Protein AF-V8AQS5-F1 (afdb_monomer_lite)

pLDDT: mean 92.92, std 5.58, range [64.88, 98.69]

Organism: NCBI:txid1380772

Foldseek 3Di:
DWAFDWDFFQDQFWKWKKKWKFKDKWFDQQAPHDDPRDPTDGDPQQQQPPPDSVDRVSGFIQAPPCAGLVLPHHHCVCVFKDFDFFAPPPQWAWDWDALEAAPVDPFDQAAAPDQGPVVRDHRDHQPDHGNNDRPSDDFFDKGFAWRWYADPVVRDIDTHGGDMTGIDTADDADPRQEDELVVCVVVVNDADQHWYGYRNRMIIGLATHGHRHMGTTRTGDMDGHDDPPRMDMDMDMDMDMGDPVCPVVDPPQDPSNVVSVVVRD

Structure (mmCIF, N/CA/C/O backbone):
data_AF-V8AQS5-F1
#
_entry.id   AF-V8AQS5-F1
#
loop_
_atom_site.group_PDB
_atom_site.id
_atom_site.type_symbol
_atom_site.label_atom_id
_atom_site.label_alt_id
_atom_site.label_comp_id
_atom_site.label_asym_id
_atom_site.label_entity_id
_atom_site.label_seq_id
_atom_site.pdbx_PDB_ins_code
_atom_site.Cartn_x
_atom_site.Cartn_y
_atom_site.Cartn_z
_atom_site.occupancy
_atom_site.B_iso_or_equiv
_atom_site.auth_seq_id
_atom_site.auth_comp_id
_atom_site.auth_asym_id
_atom_site.auth_atom_id
_atom_site.pdbx_PDB_model_num
ATOM 1 N N . MET A 1 1 ? 16.217 -0.112 1.738 1.00 67.81 1 MET A N 1
ATOM 2 C CA . MET A 1 1 ? 15.492 0.785 2.672 1.00 67.81 1 MET A CA 1
ATOM 3 C C . MET A 1 1 ? 14.270 0.053 3.199 1.00 67.81 1 MET A C 1
ATOM 5 O O . MET A 1 1 ? 13.695 -0.722 2.448 1.00 67.81 1 MET A O 1
ATOM 9 N N . ASN A 1 2 ? 13.866 0.297 4.447 1.00 74.38 2 ASN A N 1
ATOM 10 C CA . ASN A 1 2 ? 12.629 -0.280 4.977 1.00 74.38 2 ASN A CA 1
ATOM 11 C C . ASN A 1 2 ? 11.432 0.585 4.571 1.00 74.38 2 ASN A C 1
ATOM 13 O O . ASN A 1 2 ? 11.465 1.802 4.780 1.00 74.38 2 ASN A O 1
ATOM 17 N N . LYS A 1 3 ? 10.403 -0.028 3.991 1.00 83.44 3 LYS A N 1
ATOM 18 C CA . LYS A 1 3 ? 9.143 0.627 3.643 1.00 83.44 3 LYS A CA 1
ATOM 19 C C . LYS A 1 3 ? 8.041 -0.392 3.844 1.00 83.44 3 LYS A C 1
ATOM 21 O O . LYS A 1 3 ? 7.931 -1.321 3.058 1.00 83.44 3 LYS A O 1
ATOM 26 N N . ASP A 1 4 ? 7.240 -0.159 4.873 1.00 92.50 4 ASP A N 1
ATOM 27 C CA . ASP A 1 4 ? 6.150 -1.054 5.220 1.00 92.50 4 ASP A CA 1
ATOM 28 C C . ASP A 1 4 ? 4.840 -0.501 4.656 1.00 92.50 4 ASP A C 1
ATOM 30 O O . ASP A 1 4 ? 4.518 0.670 4.885 1.00 92.50 4 ASP A O 1
ATOM 34 N N . ILE A 1 5 ? 4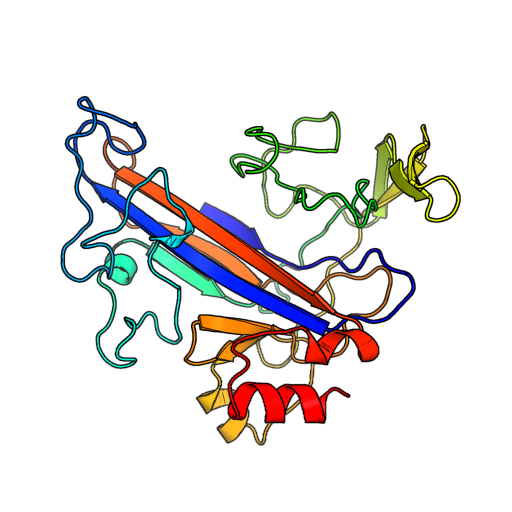.072 -1.335 3.960 1.00 94.94 5 ILE A N 1
ATOM 35 C CA . ILE A 1 5 ? 2.698 -1.025 3.542 1.00 94.94 5 ILE A CA 1
ATOM 36 C C . ILE A 1 5 ? 1.788 -2.133 4.056 1.00 94.94 5 ILE A C 1
ATOM 38 O O . ILE A 1 5 ? 2.064 -3.308 3.841 1.00 94.94 5 ILE A O 1
ATOM 42 N N . TYR A 1 6 ? 0.704 -1.758 4.724 1.00 96.00 6 TYR A N 1
ATOM 43 C CA . TYR A 1 6 ? -0.343 -2.653 5.217 1.00 96.00 6 TYR A CA 1
ATOM 44 C C . TYR A 1 6 ? -1.660 -1.876 5.311 1.00 96.00 6 TYR A C 1
ATOM 46 O O . TYR A 1 6 ? -1.668 -0.643 5.246 1.00 96.00 6 TYR A O 1
ATOM 54 N N . VAL A 1 7 ? -2.773 -2.587 5.477 1.00 97.06 7 VAL A N 1
ATOM 55 C CA . VAL A 1 7 ? -4.104 -1.992 5.641 1.00 97.06 7 VAL A CA 1
ATOM 56 C C . VAL A 1 7 ? -4.609 -2.250 7.056 1.00 97.06 7 VAL A C 1
ATOM 58 O O . VAL A 1 7 ? -4.646 -3.392 7.504 1.00 97.06 7 VAL A O 1
ATOM 61 N N . GLU A 1 8 ? -5.036 -1.194 7.751 1.00 95.81 8 GLU A N 1
ATOM 62 C CA . GLU A 1 8 ? -5.720 -1.278 9.046 1.00 95.81 8 GLU A CA 1
ATOM 63 C C . GLU A 1 8 ? -7.242 -1.196 8.858 1.00 95.81 8 GLU A C 1
ATOM 65 O O . GLU A 1 8 ? -7.757 -0.268 8.233 1.00 95.81 8 GLU A O 1
ATOM 70 N N . ASN A 1 9 ? -7.983 -2.116 9.477 1.00 95.88 9 ASN A N 1
ATOM 71 C CA . ASN A 1 9 ? -9.430 -2.029 9.611 1.00 95.88 9 ASN A CA 1
ATOM 72 C C . ASN A 1 9 ? -9.812 -1.432 10.971 1.00 95.88 9 ASN A C 1
ATOM 74 O O . ASN A 1 9 ? -9.985 -2.146 11.958 1.00 95.88 9 ASN A O 1
ATOM 78 N N . TYR A 1 10 ? -10.025 -0.119 11.015 1.00 92.69 10 TYR A N 1
ATOM 79 C CA . TYR A 1 10 ? -10.517 0.565 12.216 1.00 92.69 10 TYR A CA 1
ATOM 80 C C . TYR A 1 10 ? -12.045 0.487 12.394 1.00 92.69 10 TYR A C 1
ATOM 82 O O . TYR A 1 10 ? -12.581 1.011 13.378 1.00 92.69 10 TYR A O 1
ATOM 90 N N . SER A 1 11 ? -12.763 -0.105 11.435 1.00 90.06 11 SER A N 1
ATOM 91 C CA . SER A 1 11 ? -14.223 -0.155 11.438 1.00 90.06 11 SER A CA 1
ATOM 92 C C . SER A 1 11 ? -14.761 -1.183 12.442 1.00 90.06 11 SER A C 1
ATOM 94 O O . SER A 1 11 ? -14.027 -1.968 13.042 1.00 90.06 11 SER A O 1
ATOM 96 N N . SER A 1 12 ? -16.080 -1.187 12.638 1.00 89.38 12 SER A N 1
ATOM 97 C CA . SER A 1 12 ? -16.771 -2.175 13.476 1.00 89.38 12 SER A CA 1
ATOM 98 C C . SER A 1 12 ? -17.156 -3.458 12.727 1.00 89.38 12 SER A C 1
ATOM 100 O O . SER A 1 12 ? -17.721 -4.371 13.339 1.00 89.38 12 SER A O 1
ATOM 102 N N . ARG A 1 13 ? -16.863 -3.531 11.424 1.00 92.31 13 ARG A N 1
ATOM 103 C CA . ARG A 1 13 ? -17.220 -4.622 10.513 1.00 92.31 13 ARG A CA 1
ATOM 104 C C . ARG A 1 13 ? -15.960 -5.263 9.943 1.00 92.31 13 ARG A C 1
ATOM 106 O O . ARG A 1 13 ? -14.887 -4.673 9.985 1.00 92.31 13 ARG A O 1
ATOM 113 N N . ASN A 1 14 ? -16.091 -6.470 9.410 1.00 95.50 14 ASN A N 1
ATOM 114 C CA . ASN A 1 14 ? -15.032 -7.025 8.575 1.00 95.50 14 ASN A CA 1
ATOM 115 C C . ASN A 1 14 ? -15.049 -6.305 7.222 1.00 95.50 14 ASN A C 1
ATOM 117 O O . ASN A 1 14 ? -16.122 -5.915 6.753 1.00 95.50 14 ASN A O 1
ATOM 121 N N . ILE A 1 15 ? -13.875 -6.131 6.622 1.00 96.88 15 ILE A N 1
ATOM 122 C CA . ILE A 1 15 ? -13.732 -5.476 5.318 1.00 96.88 15 ILE A CA 1
ATOM 123 C C . ILE A 1 15 ? -12.946 -6.353 4.348 1.00 96.88 15 ILE A C 1
ATOM 125 O O . ILE A 1 15 ? -12.128 -7.178 4.755 1.00 96.88 15 ILE A O 1
ATOM 129 N N . LEU A 1 16 ? -13.195 -6.135 3.067 1.00 97.69 16 LEU A N 1
ATOM 130 C CA . LEU A 1 16 ? -12.323 -6.506 1.968 1.00 97.69 16 LEU A CA 1
ATOM 131 C C . LEU A 1 16 ? -11.391 -5.329 1.687 1.00 97.69 16 LEU A C 1
ATOM 133 O O . LEU A 1 16 ? -11.769 -4.167 1.867 1.00 97.69 16 LEU A O 1
ATOM 137 N N . ALA A 1 17 ? -10.177 -5.635 1.246 1.00 97.75 17 ALA A N 1
ATOM 138 C CA . ALA A 1 17 ? -9.175 -4.635 0.923 1.00 97.75 17 ALA A CA 1
ATOM 139 C C . ALA A 1 17 ? -8.465 -4.999 -0.377 1.00 97.75 17 ALA A C 1
ATOM 141 O O . ALA A 1 17 ? -8.092 -6.156 -0.592 1.00 97.75 17 ALA A O 1
ATOM 142 N N . ARG A 1 18 ? -8.234 -3.994 -1.216 1.00 98.06 18 ARG A N 1
ATOM 143 C CA . ARG A 1 18 ? -7.278 -4.070 -2.315 1.00 98.06 18 ARG A CA 1
ATOM 144 C C . ARG A 1 18 ? -6.402 -2.830 -2.337 1.00 98.06 18 ARG A C 1
ATOM 146 O O . ARG A 1 18 ? -6.848 -1.741 -1.983 1.00 98.06 18 ARG A O 1
ATOM 153 N N . VAL A 1 19 ? -5.156 -3.007 -2.747 1.00 98.31 19 VAL A N 1
ATOM 154 C CA . VAL A 1 19 ? -4.164 -1.938 -2.867 1.00 98.31 19 VAL A CA 1
ATOM 155 C C . VAL A 1 19 ? -3.558 -1.997 -4.258 1.00 98.31 19 VAL A C 1
ATOM 157 O O . VAL A 1 19 ? -3.320 -3.082 -4.783 1.00 98.31 19 VAL A O 1
ATOM 160 N N . ARG A 1 20 ? -3.285 -0.844 -4.858 1.00 97.50 20 ARG A N 1
ATOM 161 C CA . ARG A 1 20 ? -2.478 -0.739 -6.069 1.00 97.50 20 ARG A CA 1
ATOM 162 C C . ARG A 1 20 ? -1.285 0.154 -5.780 1.00 97.50 20 ARG A C 1
ATOM 164 O O . ARG A 1 20 ? -1.409 1.212 -5.163 1.00 97.50 20 ARG A O 1
ATOM 171 N N . LEU A 1 21 ? -0.122 -0.308 -6.217 1.00 97.62 21 LEU A N 1
ATOM 172 C CA . LEU A 1 21 ? 1.126 0.432 -6.111 1.00 97.62 21 LEU A CA 1
ATOM 173 C C . LEU A 1 21 ? 1.476 0.998 -7.485 1.00 97.62 21 LEU A C 1
ATOM 175 O O . LEU A 1 21 ? 1.352 0.305 -8.498 1.00 97.62 21 LEU A O 1
ATOM 179 N N . SER A 1 22 ? 1.941 2.240 -7.525 1.00 97.31 22 SER A N 1
ATOM 180 C CA . SER A 1 22 ? 2.563 2.832 -8.704 1.00 97.31 22 SER A CA 1
ATOM 181 C C . SER A 1 22 ? 3.901 3.471 -8.349 1.00 97.31 22 SER A C 1
ATOM 183 O O . SER A 1 22 ? 4.112 3.956 -7.237 1.00 97.31 22 SER A O 1
ATOM 185 N N . GLU A 1 23 ? 4.838 3.433 -9.286 1.00 97.12 23 GLU A N 1
ATOM 186 C CA . GLU A 1 23 ? 6.222 3.846 -9.089 1.00 97.12 23 GLU A CA 1
ATOM 187 C C . GLU A 1 23 ? 6.631 4.900 -10.111 1.00 97.12 23 GLU A C 1
ATOM 189 O O . GLU A 1 23 ? 6.213 4.872 -11.270 1.00 97.12 23 GLU A O 1
ATOM 194 N N . TYR A 1 24 ? 7.506 5.801 -9.684 1.00 97.00 24 TYR A N 1
ATOM 195 C CA . TYR A 1 24 ? 8.160 6.774 -10.545 1.00 97.00 24 TYR A CA 1
ATOM 196 C C . TYR A 1 24 ? 9.644 6.833 -10.212 1.00 97.00 24 TYR A C 1
ATOM 198 O O . TYR A 1 24 ? 10.031 6.830 -9.043 1.00 97.00 24 TYR A O 1
ATOM 206 N N . LEU A 1 25 ? 10.470 6.885 -11.251 1.00 96.06 25 LEU A N 1
ATOM 207 C CA . LEU A 1 25 ? 11.914 7.020 -11.150 1.00 96.06 25 LEU A CA 1
ATOM 208 C C . LEU A 1 25 ? 12.374 7.996 -12.222 1.00 96.06 25 LEU A C 1
ATOM 210 O O . LEU A 1 25 ? 12.022 7.836 -13.388 1.00 96.06 25 LEU A O 1
ATOM 214 N N . GLU A 1 26 ? 13.212 8.948 -11.840 1.00 95.81 26 GLU A N 1
ATOM 215 C CA . GLU A 1 26 ? 13.945 9.795 -12.775 1.00 95.81 26 GLU A CA 1
ATOM 216 C C . GLU A 1 26 ? 15.390 9.958 -12.311 1.00 95.81 26 GLU A C 1
ATOM 218 O O . GLU A 1 26 ? 15.676 9.995 -11.110 1.00 95.81 26 GLU A O 1
ATOM 223 N N . ILE A 1 27 ? 16.302 10.013 -13.279 1.00 94.81 27 ILE A N 1
ATOM 224 C CA . ILE A 1 27 ? 17.745 10.076 -13.051 1.00 94.81 27 ILE A CA 1
ATOM 225 C C . ILE A 1 27 ? 18.295 11.285 -13.804 1.00 94.81 27 ILE A C 1
ATOM 227 O O . ILE A 1 27 ? 18.039 11.450 -14.998 1.00 94.81 27 ILE A O 1
ATOM 231 N N . GLY A 1 28 ? 19.056 12.125 -13.111 1.00 94.81 28 GLY A N 1
ATOM 232 C CA . GLY A 1 28 ? 19.708 13.309 -13.659 1.00 94.81 28 GLY A CA 1
ATOM 233 C C . GLY A 1 28 ? 19.623 14.526 -12.740 1.00 94.81 28 GLY A C 1
ATOM 234 O O . GLY A 1 28 ? 19.075 14.481 -11.639 1.00 94.81 28 GLY A O 1
ATOM 235 N N . GLU A 1 29 ? 20.211 15.627 -13.199 1.00 94.38 29 GLU A N 1
ATOM 236 C CA . GLU A 1 29 ? 20.261 16.878 -12.443 1.00 94.38 29 GLU A CA 1
ATOM 237 C C . GLU A 1 29 ? 18.848 17.405 -12.158 1.00 94.38 29 GLU A C 1
ATOM 239 O O . GLU A 1 29 ? 18.006 17.497 -13.051 1.00 94.38 29 GLU A O 1
ATOM 244 N N . GLY A 1 30 ? 18.589 17.762 -10.900 1.00 92.75 30 GLY A N 1
ATOM 245 C CA . GLY A 1 30 ? 17.286 18.282 -10.486 1.00 92.75 30 GLY A CA 1
ATOM 246 C C . GLY A 1 30 ? 16.199 17.215 -10.316 1.00 92.75 30 GLY A C 1
ATOM 247 O O . GLY A 1 30 ? 15.032 17.586 -10.181 1.00 92.75 30 GLY A O 1
ATOM 248 N N . ALA A 1 31 ? 16.553 15.925 -10.282 1.00 93.94 31 ALA A N 1
ATOM 249 C CA . ALA A 1 31 ? 15.615 14.853 -9.955 1.00 93.94 31 ALA A CA 1
ATOM 250 C C . ALA A 1 31 ? 14.848 15.146 -8.650 1.00 93.94 31 ALA A C 1
ATOM 252 O O . ALA A 1 31 ? 15.421 15.575 -7.646 1.00 93.94 31 ALA A O 1
ATOM 253 N N . GLY A 1 32 ? 13.538 14.912 -8.659 1.00 90.69 32 GLY A N 1
ATOM 254 C CA . GLY A 1 32 ? 12.637 15.168 -7.538 1.00 90.69 32 GLY A CA 1
ATOM 255 C C . GLY A 1 32 ? 12.181 16.621 -7.417 1.00 90.69 32 GLY A C 1
ATOM 256 O O . GLY A 1 32 ? 11.504 16.962 -6.446 1.00 90.69 32 GLY A O 1
ATOM 257 N N . THR A 1 33 ? 12.527 17.482 -8.378 1.00 91.06 33 THR A N 1
ATOM 258 C CA . THR A 1 33 ? 12.055 18.873 -8.436 1.00 91.06 33 THR A CA 1
ATOM 259 C C . THR A 1 33 ? 11.064 19.078 -9.579 1.00 91.06 33 THR A C 1
ATOM 261 O O . THR A 1 33 ? 11.074 18.356 -10.572 1.00 91.06 33 THR A O 1
ATOM 264 N N . GLU A 1 34 ? 10.172 20.060 -9.450 1.00 86.06 34 GLU A N 1
ATOM 265 C CA . GLU A 1 34 ? 9.251 20.429 -10.530 1.00 86.06 34 GLU A CA 1
ATOM 266 C C . GLU A 1 34 ? 9.781 21.613 -11.351 1.00 86.06 34 GLU A C 1
ATOM 268 O O . GLU A 1 34 ? 10.470 22.504 -10.846 1.00 86.06 34 GLU A O 1
ATOM 273 N N . GLY A 1 35 ? 9.383 21.663 -12.624 1.00 84.75 35 GLY A N 1
ATOM 274 C CA . GLY A 1 35 ? 9.638 22.798 -13.505 1.00 84.75 35 GLY A CA 1
ATOM 275 C C . GLY A 1 35 ? 10.987 22.741 -14.236 1.00 84.75 35 GLY A C 1
ATOM 276 O O . GLY A 1 35 ? 11.603 21.686 -14.336 1.00 84.75 35 GLY A O 1
ATOM 277 N N . PRO A 1 36 ? 11.455 23.877 -14.788 1.00 84.12 36 PRO A N 1
ATOM 278 C CA . PRO A 1 36 ? 12.559 23.913 -15.754 1.00 84.12 36 PRO A CA 1
ATOM 279 C C . PRO A 1 36 ? 13.939 23.601 -15.158 1.00 84.12 36 PRO A C 1
ATOM 281 O O . PRO A 1 36 ? 14.912 23.526 -15.902 1.00 84.12 36 PRO A O 1
ATOM 284 N N . LEU A 1 37 ? 14.039 23.473 -13.831 1.00 86.44 37 LEU A N 1
ATOM 285 C CA . LEU A 1 37 ? 15.264 23.056 -13.148 1.00 86.44 37 LEU A CA 1
ATOM 286 C C . LEU A 1 37 ? 15.442 21.533 -13.151 1.00 86.44 37 LEU A C 1
ATOM 288 O O . LEU A 1 37 ? 16.557 21.065 -12.936 1.00 86.44 37 LEU A O 1
ATOM 292 N N . ASN A 1 38 ? 14.372 20.776 -13.408 1.00 92.56 38 ASN A N 1
ATOM 293 C CA . ASN A 1 38 ? 14.443 19.331 -13.534 1.00 92.56 38 ASN A CA 1
ATOM 294 C C . ASN A 1 38 ? 14.924 18.960 -14.943 1.00 92.56 38 ASN A C 1
ATOM 296 O O . ASN A 1 38 ? 14.211 19.140 -15.931 1.00 92.56 38 ASN A O 1
ATOM 300 N N . GLN A 1 39 ? 16.161 18.475 -15.020 1.00 93.25 39 GLN A N 1
ATOM 301 C CA . GLN A 1 39 ? 16.784 17.928 -16.225 1.00 93.25 39 GLN A CA 1
ATOM 302 C C . GLN A 1 39 ? 16.885 16.395 -16.156 1.00 93.25 39 GLN A C 1
ATOM 304 O O . GLN A 1 39 ? 17.515 15.778 -17.019 1.00 93.25 39 GLN A O 1
ATOM 309 N N . ALA A 1 40 ? 16.308 15.773 -15.126 1.00 95.00 40 ALA A N 1
ATOM 310 C CA . ALA A 1 40 ? 16.257 14.332 -14.988 1.00 95.00 40 ALA A CA 1
ATOM 311 C C . ALA A 1 40 ? 15.301 13.726 -16.017 1.00 95.00 40 ALA A C 1
ATOM 313 O O . ALA A 1 40 ? 14.439 14.388 -16.599 1.00 95.00 40 ALA A O 1
ATOM 314 N N . SER A 1 41 ? 15.478 12.441 -16.288 1.00 93.94 41 SER A N 1
ATOM 315 C CA . SER A 1 41 ? 14.584 11.703 -17.173 1.00 93.94 41 SER A CA 1
ATOM 316 C C . SER A 1 41 ? 14.335 10.303 -16.629 1.00 93.94 41 SER A C 1
ATOM 318 O O . SER A 1 41 ? 15.240 9.712 -16.025 1.00 93.94 41 SER A O 1
ATOM 320 N N . PRO A 1 42 ? 13.130 9.747 -16.831 1.00 95.31 42 PRO A N 1
ATOM 321 C CA . PRO A 1 42 ? 12.884 8.348 -16.536 1.00 95.31 42 PRO A CA 1
ATOM 322 C C . PRO A 1 42 ? 13.781 7.419 -17.368 1.00 95.31 42 PRO A C 1
ATOM 324 O O . PRO A 1 42 ? 14.111 7.750 -18.512 1.00 95.31 42 PRO A O 1
ATOM 327 N N . PRO A 1 43 ? 14.176 6.246 -16.839 1.00 94.19 43 PRO A N 1
ATOM 328 C CA . PRO A 1 43 ? 14.852 5.234 -17.644 1.00 94.19 43 PRO A CA 1
ATOM 329 C C . PRO A 1 43 ? 13.977 4.777 -18.818 1.00 94.19 43 PRO A C 1
ATOM 331 O O . PRO A 1 43 ? 12.754 4.692 -18.692 1.00 94.19 43 PRO A O 1
ATOM 334 N N . SER A 1 44 ? 14.601 4.423 -19.945 1.00 94.69 44 SER A N 1
ATOM 335 C CA . SER A 1 44 ? 13.876 3.828 -21.073 1.00 94.69 44 SER A CA 1
ATOM 336 C C . SER A 1 44 ? 13.238 2.500 -20.670 1.00 94.69 44 SER A C 1
ATOM 338 O O . SER A 1 44 ? 13.771 1.786 -19.818 1.00 94.69 44 SER A O 1
ATOM 340 N N . ASP A 1 45 ? 12.105 2.161 -21.284 1.00 94.75 45 ASP A N 1
ATOM 341 C CA . ASP A 1 45 ? 11.394 0.891 -21.067 1.00 94.75 45 ASP A CA 1
ATOM 342 C C . ASP A 1 45 ? 10.953 0.666 -19.599 1.00 94.75 45 ASP A C 1
ATOM 344 O O . ASP A 1 45 ? 10.691 -0.455 -19.160 1.00 94.75 45 ASP A O 1
ATOM 348 N N . ALA A 1 46 ? 10.857 1.747 -18.815 1.00 95.75 46 ALA A N 1
ATOM 349 C CA . ALA A 1 46 ? 10.361 1.728 -17.438 1.00 95.75 46 ALA A CA 1
ATOM 350 C C . ALA A 1 46 ? 8.824 1.752 -17.354 1.00 95.75 46 ALA A C 1
ATOM 352 O O . ALA A 1 46 ? 8.265 1.517 -16.282 1.00 95.75 46 ALA A O 1
ATOM 353 N N . GLY A 1 47 ? 8.139 2.042 -18.469 1.00 95.12 47 GLY A N 1
ATOM 354 C CA . GLY A 1 47 ? 6.706 2.350 -18.486 1.00 95.12 47 GLY A CA 1
ATOM 355 C C . GLY A 1 47 ? 6.392 3.776 -18.024 1.00 95.12 47 GLY A C 1
ATOM 356 O O . GLY A 1 47 ? 5.294 4.029 -17.539 1.00 95.12 47 GLY A O 1
ATOM 357 N N . LEU A 1 48 ? 7.364 4.688 -18.141 1.00 96.31 48 LEU A N 1
ATOM 358 C CA . LEU A 1 48 ? 7.301 6.063 -17.634 1.00 96.31 48 LEU A CA 1
ATOM 359 C C . LEU A 1 48 ? 7.376 7.127 -18.743 1.00 96.31 48 LEU A C 1
ATOM 361 O O . LEU A 1 48 ? 7.552 8.302 -18.444 1.00 96.31 48 LEU A O 1
ATOM 365 N N . ASP A 1 49 ? 7.216 6.749 -20.015 1.00 90.50 49 ASP A N 1
ATOM 366 C CA . ASP A 1 49 ? 7.459 7.637 -21.169 1.00 90.50 49 ASP A CA 1
ATOM 367 C C . ASP A 1 49 ? 6.602 8.915 -21.169 1.00 90.50 49 ASP A C 1
ATOM 369 O O . ASP A 1 49 ? 6.966 9.923 -21.769 1.00 90.50 49 ASP A O 1
ATOM 373 N N . SER A 1 50 ? 5.434 8.871 -20.523 1.00 89.00 50 SER A N 1
ATOM 374 C CA . SER A 1 50 ? 4.520 10.012 -20.354 1.00 89.00 50 SER A CA 1
ATOM 375 C C . SER A 1 50 ? 4.260 10.351 -18.885 1.00 89.00 50 SER A C 1
ATOM 377 O O . SER A 1 50 ? 3.363 11.141 -18.589 1.00 89.00 50 SER A O 1
ATOM 379 N N . ALA A 1 51 ? 5.006 9.735 -17.969 1.00 94.75 51 ALA A N 1
ATOM 380 C CA . ALA A 1 51 ? 4.833 9.950 -16.546 1.00 94.75 51 ALA A CA 1
ATOM 381 C C . ALA A 1 51 ? 5.438 11.292 -16.129 1.00 94.75 51 ALA A C 1
ATOM 383 O O . ALA A 1 51 ? 6.452 11.731 -16.670 1.00 94.75 51 ALA A O 1
ATOM 384 N N . THR A 1 52 ? 4.841 11.931 -15.129 1.00 92.38 52 THR A N 1
ATOM 385 C CA . THR A 1 52 ? 5.393 13.142 -14.518 1.00 92.38 52 THR A CA 1
ATOM 386 C C . THR A 1 52 ? 5.436 13.006 -13.004 1.00 92.38 52 THR A C 1
ATOM 388 O O . THR A 1 52 ? 4.597 12.341 -12.395 1.00 92.38 52 THR A O 1
ATOM 391 N N . LEU A 1 53 ? 6.395 13.683 -12.374 1.00 90.62 53 LEU A N 1
ATOM 392 C CA . LEU A 1 53 ? 6.529 13.711 -10.918 1.00 90.62 53 LEU A CA 1
ATOM 393 C C . LEU A 1 53 ? 5.254 14.215 -10.208 1.00 90.62 53 LEU A C 1
ATOM 395 O O . LEU A 1 53 ? 4.886 13.726 -9.133 1.00 90.62 53 LEU A O 1
ATOM 399 N N . SER A 1 54 ? 4.566 15.195 -10.796 1.00 89.94 54 SER A N 1
ATOM 400 C CA . SER A 1 54 ? 3.402 15.848 -10.191 1.00 89.94 54 SER A CA 1
ATOM 401 C C . SER A 1 54 ? 2.138 14.985 -10.268 1.00 89.94 54 SER A C 1
ATOM 403 O O . SER A 1 54 ? 1.390 14.932 -9.286 1.00 89.94 54 SER A O 1
ATOM 405 N N . ASP A 1 55 ? 1.942 14.242 -11.361 1.00 92.56 55 ASP A N 1
ATOM 406 C CA . ASP A 1 55 ? 0.763 13.409 -11.607 1.00 92.56 55 ASP A CA 1
ATOM 407 C C . ASP A 1 55 ? 0.999 11.931 -11.252 1.00 92.56 55 ASP A C 1
ATOM 409 O O . ASP A 1 55 ? 1.507 11.145 -12.050 1.00 92.56 55 ASP A O 1
ATOM 413 N N . LYS A 1 56 ? 0.553 11.525 -10.060 1.00 92.69 56 LYS A N 1
ATOM 414 C CA . LYS A 1 56 ? 0.737 10.159 -9.527 1.00 92.69 56 LYS A CA 1
ATOM 415 C C . LYS A 1 56 ? -0.091 9.122 -10.290 1.00 92.69 56 LYS A C 1
ATOM 417 O O . LYS A 1 56 ? 0.229 7.937 -10.244 1.00 92.69 56 LYS A O 1
ATOM 422 N N . SER A 1 57 ? -1.127 9.556 -11.015 1.00 92.94 57 SER A N 1
ATOM 423 C CA . SER A 1 57 ? -1.925 8.672 -11.869 1.00 92.94 57 SER A CA 1
ATOM 424 C C . SER A 1 57 ? -1.187 8.273 -13.150 1.00 92.94 57 SER A C 1
ATOM 426 O O . SER A 1 57 ? -1.505 7.249 -13.748 1.00 92.94 57 SER A O 1
ATOM 428 N N . SER A 1 58 ? -0.167 9.048 -13.535 1.00 94.94 58 SER A N 1
ATOM 429 C CA . SER A 1 58 ? 0.699 8.765 -14.684 1.00 94.94 58 SER A CA 1
ATOM 430 C C . SER A 1 58 ? 1.854 7.805 -14.367 1.00 94.94 58 SER A C 1
ATOM 432 O O . SER A 1 58 ? 2.571 7.387 -15.273 1.00 94.94 58 SER A O 1
ATOM 434 N N . TRP A 1 59 ? 2.059 7.467 -13.090 1.00 97.19 59 TRP A N 1
ATOM 435 C CA . TRP A 1 59 ? 3.157 6.612 -12.633 1.00 97.19 59 TRP A CA 1
ATOM 436 C C . TRP A 1 59 ? 2.966 5.159 -13.081 1.00 97.19 59 TRP A C 1
ATOM 438 O O . TRP A 1 59 ? 1.841 4.684 -13.258 1.00 97.19 59 TRP A O 1
ATOM 448 N N . ALA A 1 60 ? 4.070 4.428 -13.239 1.00 97.25 60 ALA A N 1
ATOM 449 C CA . ALA A 1 60 ? 4.033 3.049 -13.707 1.00 97.25 60 ALA A CA 1
ATOM 450 C C . ALA A 1 60 ? 3.388 2.149 -12.645 1.00 97.25 60 ALA A C 1
ATOM 452 O O . ALA A 1 60 ? 3.879 2.050 -11.524 1.00 97.25 60 ALA A O 1
ATOM 453 N N . ILE A 1 61 ? 2.287 1.482 -12.992 1.00 97.19 61 ILE A N 1
ATOM 454 C CA . ILE A 1 61 ? 1.614 0.532 -12.097 1.00 97.19 61 ILE A CA 1
ATOM 455 C C . ILE A 1 61 ? 2.518 -0.684 -11.875 1.00 97.19 61 ILE A C 1
ATOM 457 O O . ILE A 1 61 ? 2.981 -1.296 -12.840 1.00 97.19 61 ILE A O 1
ATOM 461 N N . VAL A 1 62 ? 2.715 -1.064 -10.613 1.00 97.19 62 VAL A N 1
ATOM 462 C CA . VAL A 1 62 ? 3.390 -2.310 -10.242 1.00 97.19 62 VAL A CA 1
ATOM 463 C C . VAL A 1 62 ? 2.495 -3.475 -10.642 1.00 97.19 62 VAL A C 1
ATOM 465 O O . VAL A 1 62 ? 1.343 -3.543 -10.228 1.00 97.19 62 VAL A O 1
ATOM 468 N N . ARG A 1 63 ? 3.024 -4.391 -11.453 1.00 96.31 63 ARG A N 1
ATOM 469 C CA . ARG A 1 63 ? 2.325 -5.599 -11.917 1.00 96.31 63 ARG A CA 1
ATOM 470 C C . ARG A 1 63 ? 3.089 -6.856 -11.509 1.00 96.31 63 ARG A C 1
ATOM 472 O O . ARG A 1 63 ? 4.264 -6.751 -11.130 1.00 96.31 63 ARG A O 1
ATOM 479 N N . PRO A 1 64 ? 2.461 -8.045 -11.584 1.00 95.25 64 PRO A N 1
ATOM 480 C CA . PRO A 1 64 ? 3.138 -9.297 -11.287 1.00 95.25 64 PRO A CA 1
ATOM 481 C C . PRO A 1 64 ? 4.450 -9.437 -12.064 1.00 95.25 64 PRO A C 1
ATOM 483 O O . PRO A 1 64 ? 4.553 -9.015 -13.218 1.00 95.25 64 PRO A O 1
ATOM 486 N N . ASP A 1 65 ? 5.460 -9.987 -11.391 1.00 91.06 65 ASP A N 1
ATOM 487 C CA . ASP A 1 65 ? 6.812 -10.222 -11.915 1.00 91.06 65 ASP A CA 1
ATOM 488 C C . ASP A 1 65 ? 7.550 -8.958 -12.415 1.00 91.06 65 ASP A C 1
ATOM 490 O O . ASP A 1 65 ? 8.629 -9.047 -12.998 1.00 91.06 65 ASP A O 1
ATOM 494 N N . GLY A 1 66 ? 7.013 -7.763 -12.134 1.00 92.62 66 GLY A N 1
ATOM 495 C CA . GLY A 1 66 ? 7.592 -6.487 -12.552 1.00 92.62 66 GLY A CA 1
ATOM 496 C C . GLY A 1 66 ? 7.387 -6.164 -14.033 1.00 92.62 66 GLY A C 1
ATOM 497 O O . GLY A 1 66 ? 8.171 -5.396 -14.591 1.00 92.62 66 GLY A O 1
ATOM 498 N N . ASN A 1 67 ? 6.369 -6.744 -14.674 1.00 95.38 67 ASN A N 1
ATOM 499 C CA . ASN A 1 67 ? 6.074 -6.509 -16.087 1.00 95.38 67 ASN A CA 1
ATOM 500 C C . ASN A 1 67 ? 5.381 -5.160 -16.344 1.00 95.38 67 ASN A C 1
ATOM 502 O O . ASN A 1 67 ? 4.737 -4.577 -15.473 1.00 95.38 67 ASN A O 1
ATOM 506 N N . LEU A 1 68 ? 5.493 -4.673 -17.576 1.00 94.62 68 LEU A N 1
ATOM 507 C CA . LEU A 1 68 ? 4.738 -3.544 -18.108 1.00 94.62 68 LEU A CA 1
ATOM 508 C C . LEU A 1 68 ? 3.273 -3.935 -18.369 1.00 94.62 68 LEU A C 1
ATOM 510 O O . LEU A 1 68 ? 2.837 -5.061 -18.122 1.00 94.62 68 LEU A O 1
ATOM 514 N N . SER A 1 69 ? 2.486 -2.985 -18.877 1.00 91.44 69 SER A N 1
ATOM 515 C CA . SER A 1 69 ? 1.048 -3.156 -19.135 1.00 91.44 69 SER A CA 1
ATOM 516 C C . SER A 1 69 ? 0.701 -4.219 -20.180 1.00 91.44 69 SER A C 1
ATOM 518 O O . SER A 1 69 ? -0.440 -4.674 -20.206 1.00 91.44 69 SER A O 1
ATOM 520 N N . ASP A 1 70 ? 1.659 -4.644 -21.005 1.00 91.44 70 ASP A N 1
ATOM 521 C CA . ASP A 1 70 ? 1.492 -5.766 -21.933 1.00 91.44 70 ASP A CA 1
ATOM 522 C C . ASP A 1 70 ? 1.534 -7.144 -21.242 1.00 91.44 70 ASP A C 1
ATOM 524 O O . ASP A 1 70 ? 1.212 -8.157 -21.862 1.00 91.44 70 ASP A O 1
ATOM 528 N N . GLY A 1 71 ? 1.909 -7.184 -19.958 1.00 89.81 71 GLY A N 1
ATOM 529 C CA . GLY A 1 71 ? 1.984 -8.391 -19.141 1.00 89.81 71 GLY A CA 1
ATOM 530 C C . GLY A 1 71 ? 3.173 -9.303 -19.451 1.00 89.81 71 GLY A C 1
ATOM 531 O O . GLY A 1 71 ? 3.288 -10.354 -18.823 1.00 89.81 71 GLY A O 1
ATOM 532 N N . THR A 1 72 ? 4.056 -8.928 -20.380 1.00 92.56 72 THR A N 1
ATOM 533 C CA . THR A 1 72 ? 5.150 -9.790 -20.863 1.00 92.56 72 THR A CA 1
ATOM 534 C C . THR A 1 72 ? 6.514 -9.121 -20.884 1.00 92.56 72 THR A C 1
ATOM 536 O O . THR A 1 72 ? 7.523 -9.818 -20.786 1.00 92.56 72 THR A O 1
ATOM 539 N N . THR A 1 73 ? 6.569 -7.800 -21.036 1.00 94.75 73 THR A N 1
ATOM 540 C CA . THR A 1 73 ? 7.823 -7.050 -21.090 1.00 94.75 73 THR A CA 1
ATOM 541 C C . THR A 1 73 ? 8.222 -6.634 -19.676 1.00 94.75 73 THR A C 1
ATOM 543 O O . THR A 1 73 ? 7.464 -5.898 -19.048 1.00 94.75 73 THR A O 1
ATOM 546 N N . PRO A 1 74 ? 9.385 -7.050 -19.146 1.00 95.12 74 PRO A N 1
ATOM 547 C CA . PRO A 1 74 ? 9.841 -6.603 -17.831 1.00 95.12 74 PRO A CA 1
ATOM 548 C C . PRO A 1 74 ? 10.139 -5.099 -17.819 1.00 95.12 74 PRO A C 1
ATOM 550 O O . PRO A 1 74 ? 10.831 -4.598 -18.705 1.00 95.12 74 PRO A O 1
ATOM 553 N N . SER A 1 75 ? 9.670 -4.384 -16.795 1.00 96.50 75 SER A N 1
ATOM 554 C CA . SER A 1 75 ? 10.013 -2.975 -16.587 1.00 96.50 75 SER A CA 1
ATOM 555 C C . SER A 1 75 ? 11.477 -2.829 -16.178 1.00 96.50 75 SER A C 1
ATOM 557 O O . SER A 1 75 ? 11.948 -3.485 -15.240 1.00 96.50 75 SER A O 1
ATOM 559 N N . THR A 1 76 ? 12.194 -1.894 -16.802 1.00 96.31 76 THR A N 1
ATOM 560 C CA . THR A 1 76 ? 13.580 -1.580 -16.417 1.00 96.31 76 THR A CA 1
ATOM 561 C C . THR A 1 76 ? 13.696 -0.979 -15.019 1.00 96.31 76 THR A C 1
ATOM 563 O O . THR A 1 76 ? 14.788 -1.019 -14.450 1.00 96.31 76 THR A O 1
ATOM 566 N N . LEU A 1 77 ? 12.595 -0.525 -14.397 1.00 95.75 77 LEU A N 1
ATOM 567 C CA . LEU A 1 77 ? 12.573 -0.138 -12.980 1.00 95.75 77 LEU A CA 1
ATOM 568 C C . LEU A 1 77 ? 13.129 -1.241 -12.075 1.00 95.75 77 LEU A C 1
ATOM 570 O O . LEU A 1 77 ? 13.779 -0.939 -11.075 1.00 95.75 77 LEU A O 1
ATOM 574 N N . ARG A 1 78 ? 12.946 -2.519 -12.439 1.00 94.94 78 ARG A N 1
ATOM 575 C CA . ARG A 1 78 ? 13.449 -3.658 -11.654 1.00 94.94 78 ARG A CA 1
ATOM 576 C C . ARG A 1 78 ? 14.979 -3.771 -11.624 1.00 94.94 78 ARG A C 1
ATOM 578 O O . ARG A 1 78 ? 15.527 -4.449 -10.756 1.00 94.94 78 ARG A O 1
ATOM 585 N N . ASN A 1 79 ? 15.684 -3.068 -12.512 1.00 95.38 79 ASN A N 1
ATOM 586 C CA . ASN A 1 79 ? 17.144 -2.941 -12.450 1.00 95.38 79 ASN A CA 1
ATOM 587 C C . ASN A 1 79 ? 17.594 -2.000 -11.323 1.00 95.38 79 ASN A C 1
ATOM 589 O O . ASN A 1 79 ? 18.706 -2.135 -10.815 1.00 95.38 79 ASN A O 1
ATOM 593 N N . TYR A 1 80 ? 16.725 -1.067 -10.934 1.00 94.88 80 TYR A N 1
ATOM 594 C CA . TYR A 1 80 ? 17.002 0.018 -9.996 1.00 94.88 80 TYR A CA 1
ATOM 595 C C . TYR A 1 80 ? 16.375 -0.217 -8.628 1.00 94.88 80 TYR A C 1
ATOM 597 O O . TYR A 1 80 ? 16.938 0.185 -7.613 1.00 94.88 80 TYR A O 1
ATOM 605 N N . VAL A 1 81 ? 15.215 -0.865 -8.595 1.00 95.06 81 VAL A N 1
ATOM 606 C CA . VAL A 1 81 ? 14.468 -1.136 -7.373 1.00 95.06 81 VAL A CA 1
ATOM 607 C C . VAL A 1 81 ? 14.107 -2.618 -7.329 1.00 95.06 81 VAL A C 1
ATOM 609 O O . VAL A 1 81 ? 13.737 -3.213 -8.337 1.00 95.06 81 VAL A O 1
ATOM 612 N N . GLY A 1 82 ? 14.197 -3.244 -6.166 1.00 95.06 82 GLY A N 1
ATOM 613 C CA . GLY A 1 82 ? 13.585 -4.539 -5.868 1.00 95.06 82 GLY A CA 1
ATOM 614 C C . GLY A 1 82 ? 12.457 -4.342 -4.863 1.00 95.06 82 GLY A C 1
ATOM 615 O O . GLY A 1 82 ? 12.625 -3.571 -3.921 1.00 95.06 82 GLY A O 1
ATOM 616 N N . LEU A 1 83 ? 11.324 -5.014 -5.067 1.00 95.06 83 LEU A N 1
ATOM 617 C CA . LEU A 1 83 ? 10.195 -5.000 -4.134 1.00 95.06 83 LEU A CA 1
ATOM 618 C C . LEU A 1 83 ? 10.149 -6.331 -3.388 1.00 95.06 83 LEU A C 1
ATOM 620 O O . LEU A 1 83 ? 10.157 -7.383 -4.027 1.00 95.06 83 LEU A O 1
ATOM 624 N N . TYR A 1 84 ? 10.069 -6.278 -2.063 1.00 94.25 84 TYR A N 1
ATOM 625 C CA . TYR A 1 84 ? 9.783 -7.444 -1.230 1.00 94.25 84 TYR A CA 1
ATOM 626 C C . TYR A 1 84 ? 8.322 -7.364 -0.798 1.00 94.25 84 TYR A C 1
ATOM 628 O O . TYR A 1 84 ? 7.990 -6.638 0.140 1.00 94.25 84 TYR A O 1
ATOM 636 N N . LEU A 1 85 ? 7.458 -8.027 -1.572 1.00 95.38 85 LEU A N 1
ATOM 637 C CA . LEU A 1 85 ? 6.021 -8.085 -1.319 1.00 95.38 85 LEU A CA 1
ATOM 638 C C . LEU A 1 85 ? 5.676 -9.285 -0.435 1.00 95.38 85 LEU A C 1
ATOM 640 O O . LEU A 1 85 ? 6.248 -10.361 -0.618 1.00 95.38 85 LEU A O 1
ATOM 644 N N . GLY A 1 86 ? 4.710 -9.105 0.464 1.00 94.81 86 GLY A N 1
ATOM 645 C CA . GLY A 1 86 ? 4.427 -10.070 1.523 1.00 94.81 86 GLY A CA 1
ATOM 646 C C . GLY A 1 86 ? 5.455 -10.012 2.657 1.00 94.81 86 GLY A C 1
ATOM 647 O O . GLY A 1 86 ? 6.477 -9.331 2.567 1.00 94.81 86 GLY A O 1
ATOM 648 N N . ASP A 1 87 ? 5.191 -10.774 3.711 1.00 90.00 87 ASP A N 1
ATOM 649 C CA . ASP A 1 87 ? 6.156 -11.095 4.759 1.00 90.00 87 ASP A CA 1
ATOM 650 C C . ASP A 1 87 ? 6.139 -12.602 5.041 1.00 90.00 87 ASP A C 1
ATOM 652 O O . ASP A 1 87 ? 5.213 -13.316 4.656 1.00 90.00 87 ASP A O 1
ATOM 656 N N . ASP A 1 88 ? 7.188 -13.085 5.703 1.00 88.06 88 ASP A N 1
ATOM 657 C CA . ASP A 1 88 ? 7.364 -14.483 6.103 1.00 88.06 88 ASP A CA 1
ATOM 658 C C . ASP A 1 88 ? 7.132 -14.705 7.611 1.00 88.06 88 ASP A C 1
ATOM 660 O O . ASP A 1 88 ? 7.584 -15.708 8.168 1.00 88.06 88 ASP A O 1
ATOM 664 N N . ASN A 1 89 ? 6.472 -13.756 8.286 1.00 89.38 89 ASN A N 1
ATOM 665 C CA . ASN A 1 89 ? 6.314 -13.673 9.743 1.00 89.38 89 ASN A CA 1
ATOM 666 C C . ASN A 1 89 ? 7.615 -13.595 10.563 1.00 89.38 89 ASN A C 1
ATOM 668 O O . ASN A 1 89 ? 7.554 -13.605 11.794 1.00 89.38 89 ASN A O 1
ATOM 672 N N . SER A 1 90 ? 8.802 -13.495 9.953 1.00 89.81 90 SER A N 1
ATOM 673 C CA . SER A 1 90 ? 10.053 -13.389 10.723 1.00 89.81 90 SER A CA 1
ATOM 674 C C . SER A 1 90 ? 10.163 -12.063 11.481 1.00 89.81 90 SER A C 1
ATOM 676 O O . SER A 1 90 ? 10.846 -11.982 12.506 1.00 89.81 90 SER A O 1
ATOM 678 N N . ARG A 1 91 ? 9.488 -11.026 10.971 1.00 88.19 91 ARG A N 1
ATOM 679 C CA . ARG A 1 91 ? 9.444 -9.665 11.514 1.00 88.19 91 ARG A CA 1
ATOM 680 C C . ARG A 1 91 ? 8.034 -9.086 11.323 1.00 88.19 91 ARG A C 1
ATOM 682 O O . ARG A 1 91 ? 7.809 -8.336 10.376 1.00 88.19 91 ARG A O 1
ATOM 689 N N . PRO A 1 92 ? 7.057 -9.473 12.162 1.00 88.50 92 PRO A N 1
ATOM 690 C CA . PRO A 1 92 ? 5.707 -8.937 12.057 1.00 88.50 92 PRO A CA 1
ATOM 691 C C . PRO A 1 92 ? 5.709 -7.441 12.371 1.00 88.50 92 PRO A C 1
ATOM 693 O O . PRO A 1 92 ? 6.421 -6.966 13.263 1.00 88.50 92 PRO A O 1
ATOM 696 N N . LYS A 1 93 ? 4.866 -6.683 11.670 1.00 93.31 93 LYS A N 1
ATOM 697 C CA . LYS A 1 93 ? 4.767 -5.247 11.897 1.00 93.31 93 LYS A CA 1
ATOM 698 C C . LYS A 1 93 ? 3.991 -4.975 13.180 1.00 93.31 93 LYS A C 1
ATOM 700 O O . LYS A 1 93 ? 2.818 -5.320 13.304 1.00 93.31 93 LYS A O 1
ATOM 705 N N . ILE A 1 94 ? 4.623 -4.254 14.103 1.00 95.06 94 ILE A N 1
ATOM 706 C CA . ILE A 1 94 ? 3.921 -3.649 15.235 1.00 95.06 94 ILE A CA 1
ATOM 707 C C . ILE A 1 94 ? 3.402 -2.276 14.801 1.00 95.06 94 ILE A C 1
ATOM 709 O O . ILE A 1 94 ? 4.179 -1.359 14.501 1.00 95.06 94 ILE A O 1
ATOM 713 N N . PHE A 1 95 ? 2.083 -2.112 14.775 1.00 93.38 95 PHE A N 1
ATOM 714 C CA . PHE A 1 95 ? 1.432 -0.854 14.427 1.00 93.38 95 PHE A CA 1
ATOM 715 C C . PHE A 1 95 ? 0.697 -0.246 15.620 1.00 93.38 95 PHE A C 1
ATOM 717 O O . PHE A 1 95 ? 0.207 -0.945 16.504 1.00 93.38 95 PHE A O 1
ATOM 724 N N . MET A 1 96 ? 0.610 1.084 15.638 1.00 94.56 96 MET A N 1
ATOM 725 C CA . MET A 1 96 ? -0.281 1.811 16.536 1.00 94.56 96 MET A CA 1
ATOM 726 C C . MET A 1 96 ? -1.593 2.069 15.793 1.00 94.56 96 MET A C 1
ATOM 728 O O . MET A 1 96 ? -1.537 2.732 14.753 1.00 94.56 96 MET A O 1
ATOM 732 N N . PRO A 1 97 ? -2.746 1.598 16.307 1.00 94.56 97 PRO A N 1
ATOM 733 C CA . PRO A 1 97 ? -4.035 1.840 15.675 1.00 94.56 97 PRO A CA 1
ATOM 734 C C . PRO A 1 97 ? -4.283 3.319 15.386 1.00 94.56 97 PRO A C 1
ATOM 736 O O . PRO A 1 97 ? -3.980 4.189 16.217 1.00 94.56 97 PRO A O 1
ATOM 739 N N . THR A 1 98 ? -4.862 3.601 14.223 1.00 92.69 98 THR A N 1
ATOM 740 C CA . THR A 1 98 ? -5.049 4.959 13.717 1.00 92.69 98 THR A CA 1
ATOM 741 C C . THR A 1 98 ? -5.890 5.826 14.654 1.00 92.69 98 THR A C 1
ATOM 743 O O . THR A 1 98 ? -6.916 5.407 15.203 1.00 92.69 98 THR A O 1
ATOM 746 N N . PHE A 1 99 ? -5.472 7.084 14.798 1.00 93.06 99 PHE A N 1
ATOM 747 C CA . PHE A 1 99 ? -6.259 8.146 15.430 1.00 93.06 99 PHE A CA 1
ATOM 748 C C . PHE A 1 99 ? -7.134 8.903 14.426 1.00 93.06 99 PHE A C 1
ATOM 750 O O . PHE A 1 99 ? -7.901 9.776 14.824 1.00 93.06 99 PHE A O 1
ATOM 757 N N . ASN A 1 100 ? -7.070 8.549 13.143 1.00 92.19 100 ASN A N 1
ATOM 758 C CA . ASN A 1 100 ? -7.995 9.015 12.125 1.00 92.19 100 ASN A CA 1
ATOM 759 C C . ASN A 1 100 ? -9.001 7.905 11.790 1.00 92.19 100 ASN A C 1
ATOM 761 O O . ASN A 1 100 ? -8.717 7.025 10.984 1.00 92.19 100 ASN A O 1
ATOM 765 N N . ARG A 1 101 ? -10.173 7.938 12.433 1.00 92.38 101 ARG A N 1
ATOM 766 C CA . ARG A 1 101 ? -11.325 7.065 12.133 1.00 92.38 101 ARG A CA 1
ATOM 767 C C . ARG A 1 101 ? -12.456 7.837 11.452 1.00 92.38 101 ARG A C 1
ATOM 769 O O . ARG A 1 101 ? -13.622 7.450 11.534 1.00 92.38 101 ARG A O 1
ATOM 776 N N . ASN A 1 102 ? -12.135 8.984 10.861 1.00 92.19 102 ASN A N 1
ATOM 777 C CA . ASN A 1 102 ? -13.079 9.781 10.100 1.00 92.19 102 ASN A CA 1
ATOM 778 C C . ASN A 1 102 ? -13.187 9.183 8.688 1.00 92.19 102 ASN A C 1
ATOM 780 O O . ASN A 1 102 ? -12.284 9.349 7.879 1.00 92.19 102 ASN A O 1
ATOM 784 N N . ASN A 1 103 ? -14.296 8.503 8.390 1.00 87.88 103 ASN A N 1
ATOM 785 C CA . ASN A 1 103 ? -14.548 7.871 7.086 1.00 87.88 103 ASN A CA 1
ATOM 786 C C . ASN A 1 103 ? -14.697 8.873 5.920 1.00 87.88 103 ASN A C 1
ATOM 788 O O . ASN A 1 103 ? -14.675 8.456 4.767 1.00 87.88 103 ASN A O 1
ATOM 792 N N . GLN A 1 104 ? -14.829 10.175 6.197 1.00 90.50 104 GLN A N 1
ATOM 793 C CA . GLN A 1 104 ? -14.802 11.247 5.192 1.00 90.50 104 GLN A CA 1
ATOM 794 C C . GLN A 1 104 ? -13.387 11.776 4.926 1.00 90.50 104 GLN A C 1
ATOM 796 O O . GLN A 1 104 ? -13.199 12.676 4.109 1.00 90.50 104 GLN A O 1
ATOM 801 N N . ASN A 1 105 ? -12.386 11.264 5.640 1.00 88.88 105 ASN A N 1
ATOM 802 C CA . ASN A 1 105 ? -11.008 11.697 5.539 1.00 88.88 105 ASN A CA 1
ATOM 803 C C . ASN A 1 105 ? -10.141 10.535 5.035 1.00 88.88 105 ASN A C 1
ATOM 805 O O . ASN A 1 105 ? -10.006 9.517 5.706 1.00 88.88 105 ASN A O 1
ATOM 809 N N . GLN A 1 106 ? -9.552 10.702 3.851 1.00 86.88 106 GLN A N 1
ATOM 810 C CA . GLN A 1 106 ? -8.726 9.671 3.214 1.00 86.88 106 GLN A CA 1
ATOM 811 C C . GLN A 1 106 ? -7.236 9.788 3.579 1.00 86.88 106 GLN A C 1
ATOM 813 O O . GLN A 1 106 ? -6.405 9.171 2.921 1.00 86.88 106 GLN A O 1
ATOM 818 N N . GLU A 1 107 ? -6.872 10.588 4.591 1.00 87.56 107 GLU A N 1
ATOM 819 C CA . GLU A 1 107 ? -5.475 10.705 5.009 1.00 87.56 107 GLU A CA 1
ATOM 820 C C . GLU A 1 107 ? -4.983 9.352 5.519 1.00 87.56 107 GLU A C 1
ATOM 822 O O . GLU A 1 107 ? -5.570 8.740 6.420 1.00 87.56 107 GLU A O 1
ATOM 827 N N . SER A 1 108 ? -3.854 8.919 4.981 1.00 83.56 108 SER A N 1
ATOM 828 C CA . SER A 1 108 ? -3.141 7.739 5.426 1.00 83.56 108 SER A CA 1
ATOM 829 C C . SER A 1 108 ? -2.272 8.042 6.650 1.00 83.56 108 SER A C 1
ATOM 831 O O . SER A 1 108 ? -1.890 9.181 6.945 1.00 83.56 108 SER A O 1
ATOM 833 N N . ASN A 1 109 ? -1.962 6.994 7.412 1.00 83.69 109 ASN A N 1
ATOM 834 C CA . ASN A 1 109 ? -1.057 7.089 8.551 1.00 83.69 109 ASN A CA 1
ATOM 835 C C . ASN A 1 109 ? 0.391 6.924 8.067 1.00 83.69 109 ASN A C 1
ATOM 837 O O . ASN A 1 109 ? 0.953 5.827 8.107 1.00 83.69 109 ASN A O 1
ATOM 841 N N . THR A 1 110 ? 0.981 8.005 7.553 1.00 87.19 110 THR A N 1
ATOM 842 C CA . THR A 1 110 ? 2.354 7.993 7.035 1.00 87.19 110 THR A CA 1
ATOM 843 C C . THR A 1 110 ? 3.367 8.299 8.132 1.00 87.19 110 THR A C 1
ATOM 845 O O . THR A 1 110 ? 3.147 9.123 9.015 1.00 87.19 110 THR A O 1
ATOM 848 N N . THR A 1 111 ? 4.527 7.648 8.066 1.00 88.38 111 THR A N 1
ATOM 849 C CA . THR A 1 111 ? 5.641 7.868 9.002 1.00 88.38 111 THR A CA 1
ATOM 850 C C . THR A 1 111 ? 6.954 8.048 8.240 1.00 88.38 111 THR A C 1
ATOM 852 O O . THR A 1 111 ? 7.061 7.714 7.055 1.00 88.38 111 THR A O 1
ATOM 855 N N . GLY A 1 112 ? 7.969 8.614 8.896 1.00 87.25 112 GLY A N 1
ATOM 856 C CA . GLY A 1 112 ? 9.261 8.906 8.276 1.00 87.25 112 GLY A CA 1
ATOM 857 C C . GLY A 1 112 ? 9.133 9.873 7.099 1.00 87.25 112 GLY A C 1
ATOM 858 O O . GLY A 1 112 ? 8.595 10.965 7.242 1.00 87.25 112 GLY A O 1
ATOM 859 N N . GLN A 1 113 ? 9.637 9.455 5.935 1.00 85.75 113 GLN A N 1
ATOM 860 C CA . GLN A 1 113 ? 9.570 10.204 4.669 1.00 85.75 113 GLN A CA 1
ATOM 861 C C . GLN A 1 113 ? 8.338 9.834 3.816 1.00 85.75 113 GLN A C 1
ATOM 863 O O . GLN A 1 113 ? 8.354 10.010 2.602 1.00 85.75 113 GLN A O 1
ATOM 868 N N . GLY A 1 114 ? 7.296 9.241 4.406 1.00 80.75 114 GLY A N 1
ATOM 869 C CA . GLY A 1 114 ? 6.010 9.080 3.725 1.00 80.75 114 GLY A CA 1
ATOM 870 C C . GLY A 1 114 ? 5.296 10.427 3.624 1.00 80.75 114 GLY A C 1
ATOM 871 O O . GLY A 1 114 ? 5.094 11.079 4.647 1.00 80.75 114 GLY A O 1
ATOM 872 N N . LEU A 1 115 ? 4.959 10.848 2.405 1.00 81.94 115 LEU A N 1
ATOM 873 C CA . LEU A 1 115 ? 4.204 12.071 2.140 1.00 81.94 115 LEU A CA 1
ATOM 874 C C . LEU A 1 115 ? 2.711 11.744 2.121 1.00 81.94 115 LEU A C 1
ATOM 876 O O . LEU A 1 115 ? 2.274 10.960 1.282 1.00 81.94 115 LEU A O 1
ATOM 880 N N . GLU A 1 116 ? 1.932 12.359 3.008 1.00 86.31 116 GLU A N 1
ATOM 881 C CA . GLU A 1 116 ? 0.474 12.329 2.903 1.00 86.31 116 GLU A CA 1
ATOM 882 C C . GLU A 1 116 ? 0.026 13.325 1.828 1.00 86.31 116 GLU A C 1
ATOM 884 O O . GLU A 1 116 ? 0.287 14.525 1.941 1.00 86.31 116 GLU A O 1
ATOM 889 N N . LEU A 1 117 ? -0.621 12.837 0.769 1.00 82.81 117 LEU A N 1
ATOM 890 C CA . LEU A 1 117 ? -0.935 13.653 -0.405 1.00 82.81 117 LEU A CA 1
ATOM 891 C C . LEU A 1 117 ? -2.056 14.663 -0.152 1.00 82.81 117 LEU A C 1
ATOM 893 O O . LEU A 1 117 ? -2.031 15.736 -0.755 1.00 82.81 117 LEU A O 1
ATOM 897 N N . LEU A 1 118 ? -3.007 14.370 0.741 1.00 83.50 118 LEU A N 1
ATOM 898 C CA . LEU A 1 118 ? -4.103 15.297 1.033 1.00 83.50 118 LEU A CA 1
ATOM 899 C C . LEU A 1 118 ? -3.641 16.543 1.787 1.00 83.50 118 LEU A C 1
ATOM 901 O O . LEU A 1 118 ? -4.151 17.637 1.547 1.00 83.50 118 LEU A O 1
ATOM 905 N N . THR A 1 119 ? -2.684 16.388 2.699 1.00 82.94 119 THR A N 1
ATOM 906 C CA . THR A 1 119 ? -2.170 17.493 3.520 1.00 82.94 119 THR A CA 1
ATOM 907 C C . THR A 1 119 ? -0.848 18.050 3.000 1.00 82.94 119 THR A C 1
ATOM 909 O O . THR A 1 119 ? -0.456 19.150 3.389 1.00 82.94 119 THR A O 1
ATOM 912 N N . GLY A 1 120 ? -0.135 17.303 2.152 1.00 82.75 120 GLY A N 1
ATOM 913 C CA . GLY A 1 120 ? 1.225 17.621 1.721 1.00 82.75 120 GLY A CA 1
ATOM 914 C C . GLY A 1 120 ? 2.251 17.540 2.854 1.00 82.75 120 GLY A C 1
ATOM 915 O O . GLY A 1 120 ? 3.322 18.138 2.754 1.00 82.75 120 GLY A O 1
ATOM 916 N N . THR A 1 121 ? 1.933 16.848 3.953 1.00 82.25 121 THR A N 1
ATOM 917 C CA . THR A 1 121 ? 2.798 16.774 5.136 1.00 82.25 121 THR A CA 1
ATOM 918 C C . THR A 1 121 ? 3.397 15.390 5.313 1.00 82.25 121 THR A C 1
ATOM 920 O O . THR A 1 121 ? 2.745 14.374 5.089 1.00 82.25 121 THR A O 1
ATOM 923 N N . PHE A 1 122 ? 4.632 15.357 5.798 1.00 81.38 122 PHE A N 1
ATOM 924 C CA . PHE A 1 122 ? 5.266 14.131 6.260 1.00 81.38 122 PHE A CA 1
ATOM 925 C C . PHE A 1 122 ? 4.855 13.828 7.699 1.00 81.38 122 PHE A C 1
ATOM 927 O O . PHE A 1 122 ? 4.679 14.759 8.489 1.00 81.38 122 PHE A O 1
ATOM 934 N N . ASN A 1 123 ? 4.818 12.541 8.057 1.00 71.38 123 ASN A N 1
ATOM 935 C CA . ASN A 1 123 ? 4.746 12.092 9.451 1.00 71.38 123 ASN A CA 1
ATOM 936 C C . ASN A 1 123 ? 3.459 12.539 10.168 1.00 71.38 123 ASN A C 1
ATOM 938 O O . ASN A 1 123 ? 3.483 13.337 11.110 1.00 71.38 123 ASN A O 1
ATOM 942 N N . THR A 1 124 ? 2.317 12.085 9.657 1.00 67.44 124 THR A N 1
ATOM 943 C CA . THR A 1 124 ? 1.009 12.602 10.056 1.00 67.44 124 THR A CA 1
ATOM 944 C C . THR A 1 124 ? 0.486 11.984 11.358 1.00 67.44 124 THR A C 1
ATOM 946 O O . THR A 1 124 ? 0.926 10.943 11.839 1.00 67.44 124 THR A O 1
ATOM 949 N N . ASN A 1 125 ? -0.500 12.661 11.948 1.00 64.88 125 ASN A N 1
ATOM 950 C CA . ASN A 1 125 ? -1.504 12.102 12.863 1.00 64.88 125 ASN A CA 1
ATOM 951 C C . ASN A 1 125 ? -1.125 11.752 14.308 1.00 64.88 125 ASN A C 1
ATOM 953 O O . ASN A 1 125 ? -2.030 11.664 15.141 1.00 64.88 125 ASN A O 1
ATOM 957 N N . LEU A 1 126 ? 0.154 11.616 14.666 1.00 74.62 126 LEU A N 1
ATOM 958 C CA . LEU A 1 126 ? 0.517 11.230 16.043 1.00 74.62 126 LEU A CA 1
ATOM 959 C C . LEU A 1 126 ? 1.091 12.355 16.907 1.00 74.62 126 LEU A C 1
ATOM 961 O O . LEU A 1 126 ? 1.227 12.169 18.117 1.00 74.62 126 LEU A O 1
ATOM 965 N N . GLY A 1 127 ? 1.399 13.516 16.318 1.00 74.88 127 GLY A N 1
ATOM 966 C CA . GLY A 1 127 ? 1.964 14.668 17.037 1.00 74.88 127 GLY A CA 1
ATOM 967 C C . GLY A 1 127 ? 3.372 14.425 17.599 1.00 74.88 127 GLY A C 1
ATOM 968 O O . GLY A 1 127 ? 3.863 15.215 18.402 1.00 74.88 127 GLY A O 1
ATOM 969 N N . ILE A 1 128 ? 4.013 13.332 17.184 1.00 82.19 128 ILE A N 1
ATOM 970 C CA . ILE A 1 128 ? 5.354 12.912 17.583 1.00 82.19 128 ILE A CA 1
ATOM 971 C C . ILE A 1 128 ? 6.170 12.584 16.337 1.00 82.19 128 ILE A C 1
ATOM 973 O O . ILE A 1 128 ? 5.622 12.190 15.309 1.00 82.19 128 ILE A O 1
ATOM 977 N N . ALA A 1 129 ? 7.489 12.733 16.430 1.00 83.06 129 ALA A N 1
ATOM 978 C CA . ALA A 1 129 ? 8.374 12.355 15.342 1.00 83.06 129 ALA A CA 1
ATOM 979 C C . ALA A 1 129 ? 8.442 10.825 15.221 1.00 83.06 129 ALA A C 1
ATOM 981 O O . ALA A 1 129 ? 9.084 10.165 16.035 1.00 83.06 129 ALA A O 1
ATOM 982 N N . MET A 1 130 ? 7.823 10.270 14.180 1.00 86.81 130 MET A N 1
ATOM 983 C CA . MET A 1 130 ? 7.994 8.871 13.786 1.00 86.81 130 MET A CA 1
ATOM 984 C C . MET A 1 130 ? 9.037 8.762 12.666 1.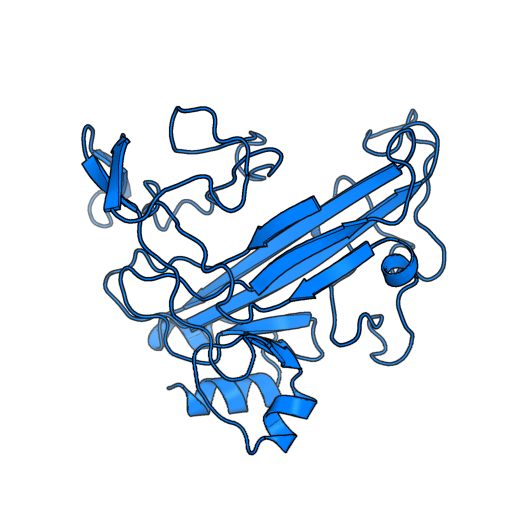00 86.81 130 MET A C 1
ATOM 986 O O . MET A 1 130 ? 8.796 9.274 11.572 1.00 86.81 130 MET A O 1
ATOM 990 N N . PRO A 1 131 ? 10.192 8.111 12.881 1.00 85.94 131 PRO A N 1
ATOM 991 C CA . PRO A 1 131 ? 11.244 8.008 11.866 1.00 85.94 131 PRO A CA 1
ATOM 992 C C . PRO A 1 131 ? 10.880 7.086 10.688 1.00 85.94 131 PRO A C 1
ATOM 994 O O . PRO A 1 131 ? 11.591 7.082 9.686 1.00 85.94 131 PRO A O 1
ATOM 997 N N . GLY A 1 132 ? 9.778 6.330 10.777 1.00 86.25 132 GLY A N 1
ATOM 998 C CA . GLY A 1 132 ? 9.323 5.419 9.721 1.00 86.25 132 GLY A CA 1
ATOM 999 C C . GLY A 1 132 ? 10.128 4.124 9.632 1.00 86.25 132 GLY A C 1
ATOM 1000 O O . GLY A 1 132 ? 10.290 3.562 8.552 1.00 86.25 132 GLY A O 1
ATOM 1001 N N . THR A 1 133 ? 10.670 3.663 10.759 1.00 89.56 133 THR A N 1
ATOM 1002 C CA . THR A 1 133 ? 11.337 2.361 10.870 1.00 89.56 133 THR A CA 1
ATOM 1003 C C . THR A 1 133 ? 10.316 1.233 11.013 1.00 89.56 133 THR A C 1
ATOM 1005 O O . THR A 1 133 ? 9.195 1.454 11.479 1.00 89.56 133 THR A O 1
ATOM 1008 N N . HIS A 1 134 ? 10.729 0.008 10.681 1.00 90.06 134 HIS A N 1
ATOM 1009 C CA . HIS A 1 134 ? 9.923 -1.191 10.918 1.00 90.06 134 HIS A CA 1
ATOM 1010 C C . HIS A 1 134 ? 9.488 -1.282 12.390 1.00 90.06 134 HIS A C 1
ATOM 1012 O O . HIS A 1 134 ? 8.299 -1.195 12.698 1.00 90.06 134 HIS A O 1
ATOM 1018 N N . ASP A 1 135 ? 10.474 -1.276 13.291 1.00 88.31 135 ASP A N 1
ATOM 1019 C CA . ASP A 1 135 ? 10.334 -1.440 14.744 1.00 88.31 135 ASP A CA 1
ATOM 1020 C C . ASP A 1 135 ? 10.020 -0.119 15.475 1.00 88.31 135 ASP A C 1
ATOM 1022 O O . ASP A 1 135 ? 10.565 0.182 16.535 1.00 88.31 135 ASP A O 1
ATOM 1026 N N . GLN A 1 136 ? 9.187 0.739 14.878 1.00 89.81 136 GLN A N 1
ATOM 1027 C CA . GLN A 1 136 ? 8.845 2.044 15.465 1.00 89.81 136 GLN A CA 1
ATOM 1028 C C . GLN A 1 136 ? 7.969 1.950 16.730 1.00 89.81 136 GLN A C 1
ATOM 1030 O O . GLN A 1 136 ? 7.959 2.881 17.533 1.00 89.81 136 GLN A O 1
ATOM 1035 N N . TRP A 1 137 ? 7.239 0.845 16.901 1.00 92.94 137 TRP A N 1
ATOM 1036 C CA . TRP A 1 137 ? 6.421 0.541 18.076 1.00 92.94 137 TRP A CA 1
ATOM 1037 C C . TRP A 1 137 ? 6.863 -0.786 18.681 1.00 92.94 137 TRP A C 1
ATOM 1039 O O . TRP A 1 137 ? 7.313 -1.681 17.972 1.00 92.94 137 TRP A O 1
ATOM 1049 N N . THR A 1 138 ? 6.683 -0.935 19.991 1.00 95.56 138 THR A N 1
ATOM 1050 C CA . THR A 1 138 ? 6.793 -2.231 20.679 1.00 95.56 138 THR A CA 1
ATOM 1051 C C . THR A 1 138 ? 5.401 -2.780 20.978 1.00 95.56 138 THR A C 1
ATOM 1053 O O . THR A 1 138 ? 4.505 -2.010 21.324 1.00 95.56 138 THR A O 1
ATOM 1056 N N . LEU A 1 139 ? 5.199 -4.097 20.878 1.00 96.81 139 LEU A N 1
ATOM 1057 C CA . LEU A 1 139 ? 3.922 -4.729 21.221 1.00 96.81 139 LEU A CA 1
ATOM 1058 C C . LEU A 1 139 ? 3.468 -4.324 22.633 1.00 96.81 139 LEU A C 1
ATOM 1060 O O . LEU A 1 139 ? 4.240 -4.383 23.591 1.00 96.81 139 LEU A O 1
ATOM 1064 N N . GLY A 1 140 ? 2.212 -3.893 22.767 1.00 97.50 140 GLY A N 1
ATOM 1065 C CA . GLY A 1 140 ? 1.659 -3.442 24.045 1.00 97.50 140 GLY A CA 1
ATOM 1066 C C . GLY A 1 140 ? 2.034 -2.009 24.445 1.00 97.50 140 GLY A C 1
ATOM 1067 O O . GLY A 1 140 ? 1.487 -1.498 25.425 1.00 97.50 140 GLY A O 1
ATOM 1068 N N . GLN A 1 141 ? 2.914 -1.327 23.702 1.00 97.44 141 GLN A N 1
ATOM 1069 C CA . GLN A 1 141 ? 3.196 0.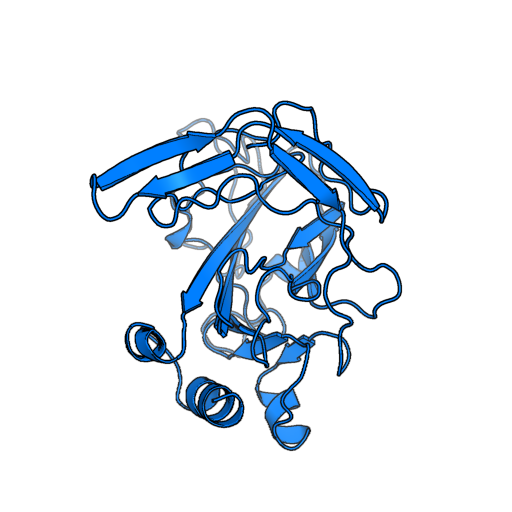095 23.910 1.00 97.44 141 GLN A CA 1
ATOM 1070 C C . GLN A 1 141 ? 1.916 0.911 23.733 1.00 97.44 141 GLN A C 1
ATOM 1072 O O . GLN A 1 141 ? 1.142 0.666 22.811 1.00 97.44 141 GLN A O 1
ATOM 1077 N N . THR A 1 142 ? 1.690 1.900 24.593 1.00 96.94 142 THR A N 1
ATOM 1078 C CA . THR A 1 142 ? 0.530 2.786 24.488 1.00 96.94 142 THR A CA 1
ATOM 1079 C C . THR A 1 142 ? 0.916 4.158 23.953 1.00 96.94 142 THR A C 1
ATOM 1081 O O . THR A 1 142 ? 2.034 4.632 24.160 1.00 96.94 142 THR A O 1
ATOM 1084 N N . HIS A 1 143 ? -0.026 4.807 23.272 1.00 95.12 143 HIS A N 1
ATOM 1085 C CA . HIS A 1 143 ? 0.075 6.212 22.882 1.00 95.12 143 HIS A CA 1
ATOM 1086 C C . HIS A 1 143 ? -1.264 6.904 23.091 1.00 95.12 143 HIS A C 1
ATOM 1088 O O . HIS A 1 143 ? -2.317 6.301 22.871 1.00 95.12 143 HIS A O 1
ATOM 1094 N N . THR A 1 144 ? -1.220 8.166 23.509 1.00 95.12 144 THR A N 1
ATOM 1095 C CA . THR A 1 144 ? -2.409 8.987 23.745 1.00 95.12 144 THR A CA 1
ATOM 1096 C C . THR A 1 144 ? -2.414 10.161 22.777 1.00 95.12 144 THR A C 1
ATOM 1098 O O . THR A 1 144 ? -1.445 10.915 22.713 1.00 95.12 144 THR A O 1
ATOM 1101 N N . SER A 1 145 ? -3.510 10.333 22.041 1.00 94.00 145 SER A N 1
ATOM 1102 C CA . SER A 1 145 ? -3.681 11.425 21.078 1.00 94.00 145 SER A CA 1
ATOM 1103 C C . SER A 1 145 ? -5.158 11.829 20.955 1.00 94.00 145 SER A C 1
ATOM 1105 O O . SER A 1 145 ? -6.026 11.353 21.695 1.00 94.00 145 SER A O 1
ATOM 1107 N N . THR A 1 146 ? -5.446 12.750 20.040 1.00 93.50 146 THR A N 1
ATOM 1108 C CA . THR A 1 146 ? -6.804 13.155 19.674 1.00 93.50 146 THR A CA 1
ATOM 1109 C C . THR A 1 146 ? -7.341 12.230 18.591 1.00 93.50 146 THR A C 1
ATOM 1111 O O . THR A 1 146 ? -6.793 12.171 17.495 1.00 93.50 146 THR A O 1
ATOM 1114 N N . LEU A 1 147 ? -8.437 11.536 18.885 1.00 94.00 147 LEU A N 1
ATOM 1115 C CA . LEU A 1 147 ? -9.156 10.717 17.917 1.00 94.00 147 LEU A CA 1
ATOM 1116 C C . LEU A 1 147 ? -10.060 11.598 17.047 1.00 94.00 147 LEU A C 1
ATOM 1118 O O . LEU A 1 147 ? -10.881 12.354 17.568 1.00 94.00 147 LEU A O 1
ATOM 1122 N N . ARG A 1 148 ? -9.949 11.445 15.730 1.00 93.88 148 ARG A N 1
ATOM 1123 C CA . ARG A 1 148 ? -10.840 12.026 14.724 1.00 93.88 148 ARG A CA 1
ATOM 1124 C C . ARG A 1 148 ? -11.874 10.983 14.317 1.00 93.88 148 ARG A C 1
ATOM 1126 O O . ARG A 1 148 ? -11.533 9.826 14.081 1.00 93.88 148 ARG A O 1
ATOM 1133 N N . SER A 1 149 ? -13.135 11.381 14.238 1.00 94.94 149 SER A N 1
ATOM 1134 C CA . SER A 1 149 ? -14.248 10.525 13.815 1.00 94.94 149 SER A CA 1
ATOM 1135 C C . SER A 1 149 ? -15.302 11.349 13.084 1.00 94.94 149 SER A C 1
ATOM 1137 O O . SER A 1 149 ? -15.291 12.577 13.172 1.00 94.94 149 SER A O 1
ATOM 1139 N N . TRP A 1 150 ? -16.212 10.689 12.372 1.00 95.62 150 TRP A N 1
ATOM 1140 C CA . TRP A 1 150 ? -17.330 11.350 11.706 1.00 95.62 150 TRP A CA 1
ATOM 1141 C C . TRP A 1 150 ? -18.640 11.093 12.446 1.00 95.62 150 TRP A C 1
ATOM 1143 O O . TRP A 1 150 ? -18.939 9.957 12.817 1.00 95.62 150 TRP A O 1
ATOM 1153 N N . ASN A 1 151 ? -19.430 12.142 12.665 1.00 94.12 151 ASN A N 1
ATOM 1154 C CA . ASN A 1 151 ? -20.788 12.005 13.173 1.00 94.12 151 ASN A CA 1
ATOM 1155 C C . ASN A 1 151 ? -21.783 12.108 12.014 1.00 94.12 151 ASN A C 1
ATOM 1157 O O . ASN A 1 151 ? -22.036 13.199 11.510 1.00 94.12 151 ASN A O 1
ATOM 1161 N N . GLU A 1 152 ? -22.384 10.975 11.647 1.00 92.31 152 GLU A N 1
ATOM 1162 C CA . GLU A 1 152 ? -23.359 10.878 10.549 1.00 92.31 152 GLU A CA 1
ATOM 1163 C C . GLU A 1 152 ? -24.642 11.697 10.795 1.00 92.31 152 GLU A C 1
ATOM 1165 O O . GLU A 1 152 ? -25.291 12.138 9.853 1.00 92.31 152 GLU A O 1
ATOM 1170 N N . VAL A 1 153 ? -25.025 11.940 12.057 1.00 94.25 153 VAL A N 1
ATOM 1171 C CA . VAL A 1 153 ? -26.247 12.697 12.392 1.00 94.25 153 VAL A CA 1
ATOM 1172 C C . VAL A 1 153 ? -26.027 14.197 12.234 1.00 94.25 153 VAL A C 1
ATOM 1174 O O . VAL A 1 153 ? -26.900 14.899 11.727 1.00 94.25 153 VAL A O 1
ATOM 1177 N N . SER A 1 154 ? -24.883 14.705 12.696 1.00 94.75 154 SER A N 1
ATOM 1178 C CA . SER A 1 154 ? -24.563 16.132 12.599 1.00 94.75 154 SER A CA 1
ATOM 1179 C C . SER A 1 154 ? -23.809 16.502 11.325 1.00 94.75 154 SER A C 1
ATOM 1181 O O . SER A 1 154 ? -23.696 17.690 11.038 1.00 94.75 154 SER A O 1
ATOM 1183 N N . ASN A 1 155 ? -23.322 15.518 10.563 1.00 95.19 155 ASN A N 1
ATOM 1184 C CA . ASN A 1 155 ? -22.508 15.694 9.361 1.00 95.19 155 ASN A CA 1
ATOM 1185 C C . ASN A 1 155 ? -21.268 16.570 9.623 1.00 95.19 155 ASN A C 1
ATOM 1187 O O . ASN A 1 155 ? -20.991 17.535 8.905 1.00 95.19 155 ASN A O 1
ATOM 1191 N N . THR A 1 156 ? -20.557 16.266 10.711 1.00 96.50 156 THR A N 1
ATOM 1192 C CA . THR A 1 156 ? -19.375 17.013 11.163 1.00 96.50 156 THR A CA 1
ATOM 1193 C C . THR A 1 156 ? -18.313 16.090 11.746 1.00 96.50 156 THR A C 1
ATOM 1195 O O . THR A 1 156 ? -18.635 15.078 12.376 1.00 96.50 156 THR A O 1
ATOM 1198 N N . GLU A 1 157 ? -17.048 16.500 11.633 1.00 96.44 157 GLU A N 1
ATOM 1199 C CA . GLU A 1 157 ? -15.939 15.837 12.317 1.00 96.44 157 GLU A CA 1
ATOM 1200 C C . GLU A 1 157 ? -16.038 16.043 13.835 1.00 96.44 157 GLU A C 1
ATOM 1202 O O . GLU A 1 157 ? -16.356 17.131 14.321 1.00 96.44 157 GLU A O 1
ATOM 1207 N N . VAL A 1 158 ? -15.751 14.982 14.585 1.00 96.81 158 VAL A N 1
ATOM 1208 C CA . VAL A 1 158 ? -15.685 14.979 16.045 1.00 96.81 158 VAL A CA 1
ATOM 1209 C C . VAL A 1 158 ? -14.261 14.662 16.477 1.00 96.81 158 VAL A C 1
ATOM 1211 O O . VAL A 1 158 ? -13.719 13.603 16.148 1.00 96.81 158 VAL A O 1
ATOM 1214 N N . LEU A 1 159 ? -13.685 15.576 17.258 1.00 96.25 159 LEU A N 1
ATOM 1215 C CA . LEU A 1 159 ? -12.370 15.442 17.874 1.00 96.25 159 LEU A CA 1
ATOM 1216 C C . LEU A 1 159 ? -12.531 15.016 19.335 1.00 96.25 159 LEU A C 1
ATOM 1218 O O . LEU A 1 159 ? -13.066 15.765 20.152 1.00 96.25 159 LEU A O 1
ATOM 1222 N N . THR A 1 160 ? -12.053 13.821 19.670 1.00 96.69 160 THR A N 1
ATOM 1223 C CA . THR A 1 160 ? -12.075 13.290 21.038 1.00 96.69 160 THR A CA 1
ATOM 1224 C C . THR A 1 160 ? -10.656 13.310 21.607 1.00 96.69 160 THR A C 1
ATOM 1226 O O . THR A 1 160 ? -9.825 12.508 21.177 1.00 96.69 160 THR A O 1
ATOM 1229 N N . PRO A 1 161 ? -10.331 14.223 22.540 1.00 96.06 161 PRO A N 1
ATOM 1230 C CA . PRO A 1 161 ? -8.991 14.307 23.111 1.00 96.06 161 PRO A CA 1
ATOM 1231 C C . PRO A 1 161 ? -8.717 13.152 24.084 1.00 96.06 161 PRO A C 1
ATOM 1233 O O . PRO A 1 161 ? -9.640 12.576 24.658 1.00 96.06 161 PRO A O 1
ATOM 1236 N N . ASN A 1 162 ? -7.433 12.888 24.340 1.00 95.88 162 ASN A N 1
ATOM 1237 C CA . ASN A 1 162 ? -6.954 11.937 25.351 1.00 95.88 162 ASN A CA 1
ATOM 1238 C C . ASN A 1 162 ? -7.438 10.490 25.150 1.00 95.88 162 ASN A C 1
ATOM 1240 O O . ASN A 1 162 ? -7.672 9.766 26.119 1.00 95.88 162 ASN A O 1
ATOM 1244 N N . VAL A 1 163 ? -7.580 10.058 23.897 1.00 96.38 163 VAL A N 1
ATOM 1245 C CA . VAL A 1 163 ? -7.831 8.651 23.574 1.00 96.38 163 VAL A CA 1
ATOM 1246 C C . VAL A 1 163 ? -6.505 7.907 23.612 1.00 96.38 163 VAL A C 1
ATOM 1248 O O . VAL A 1 163 ? -5.520 8.378 23.051 1.00 96.38 163 VAL A O 1
ATOM 1251 N N . THR A 1 164 ? -6.480 6.749 24.268 1.00 96.94 164 THR A N 1
ATOM 1252 C CA . THR A 1 164 ? -5.291 5.894 24.351 1.00 96.94 164 THR A CA 1
ATOM 1253 C C . THR A 1 164 ? -5.488 4.650 23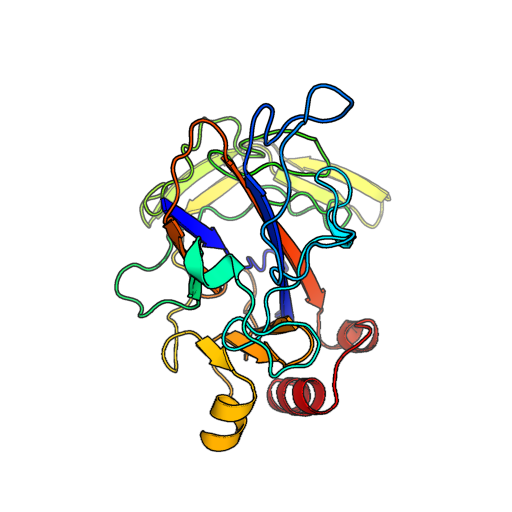.502 1.00 96.94 164 THR A C 1
ATOM 1255 O O . THR A 1 164 ? -6.466 3.925 23.688 1.00 96.94 164 THR A O 1
ATOM 1258 N N . HIS A 1 165 ? -4.542 4.386 22.606 1.00 96.31 165 HIS A N 1
ATOM 1259 C CA . HIS A 1 165 ? -4.437 3.128 21.871 1.00 96.31 165 HIS A CA 1
ATOM 1260 C C . HIS A 1 165 ? -3.237 2.318 22.361 1.00 96.31 165 HIS A C 1
ATOM 1262 O O . HIS A 1 165 ? -2.316 2.850 22.987 1.00 96.31 165 HIS A O 1
ATOM 1268 N N . THR A 1 166 ? -3.270 1.023 22.063 1.00 97.69 166 THR A N 1
ATOM 1269 C CA . THR A 1 166 ? -2.202 0.066 22.343 1.00 97.69 166 THR A CA 1
ATOM 1270 C C . THR A 1 166 ? -1.708 -0.496 21.019 1.00 97.69 166 THR A C 1
ATOM 1272 O O . THR A 1 166 ? -2.520 -0.880 20.176 1.00 97.69 166 THR A O 1
ATOM 1275 N N . ALA A 1 167 ? -0.392 -0.530 20.845 1.00 97.06 167 ALA A N 1
ATOM 1276 C CA . ALA A 1 167 ? 0.262 -1.097 19.683 1.00 97.06 167 ALA A CA 1
ATOM 1277 C C . ALA A 1 167 ? 0.011 -2.608 19.598 1.00 97.06 167 ALA A C 1
ATOM 1279 O O . ALA A 1 167 ? 0.059 -3.309 20.615 1.00 97.06 167 ALA A O 1
ATOM 1280 N N . GLN A 1 168 ? -0.247 -3.087 18.386 1.00 96.50 168 GLN A N 1
ATOM 1281 C CA . GLN A 1 168 ? -0.654 -4.455 18.076 1.00 96.50 168 GLN A CA 1
ATOM 1282 C C . GLN A 1 168 ? 0.162 -4.999 16.904 1.00 96.50 168 GLN A C 1
ATOM 1284 O O . GLN A 1 168 ? 0.699 -4.234 16.105 1.00 96.50 168 GLN A O 1
ATOM 1289 N N . GLU A 1 169 ? 0.246 -6.321 16.816 1.00 96.31 169 GLU A N 1
ATOM 1290 C CA . GLU A 1 169 ? 0.792 -7.017 15.652 1.00 96.31 169 GLU A CA 1
ATOM 1291 C C . GLU A 1 169 ? -0.218 -7.013 14.502 1.00 96.31 169 GLU A C 1
ATOM 1293 O O . GLU A 1 169 ? -1.433 -7.088 14.715 1.00 96.31 169 GLU A O 1
ATOM 1298 N N . THR A 1 170 ? 0.289 -6.937 13.274 1.00 96.56 170 THR A N 1
ATOM 1299 C CA . THR A 1 170 ? -0.452 -7.357 12.081 1.00 96.56 170 THR A CA 1
ATOM 1300 C C . THR A 1 170 ? -0.865 -8.825 12.189 1.00 96.56 170 THR A C 1
ATOM 1302 O O . THR A 1 170 ? -0.255 -9.591 12.934 1.00 96.56 170 THR A O 1
ATOM 1305 N N .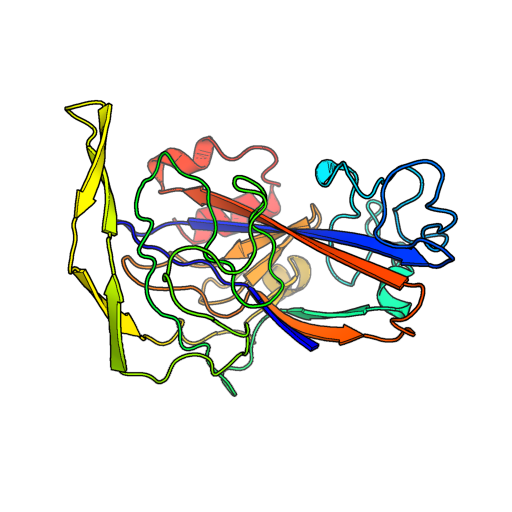 VAL A 1 171 ? -1.891 -9.242 11.443 1.00 96.88 171 VAL A N 1
ATOM 1306 C CA . VAL A 1 171 ? -2.243 -10.670 11.384 1.00 96.88 171 VAL A CA 1
ATOM 1307 C C . VAL A 1 171 ? -1.075 -11.500 10.845 1.00 96.88 171 VAL A C 1
ATOM 1309 O O . VAL A 1 171 ? -0.325 -11.035 9.987 1.00 96.88 171 VAL A O 1
ATOM 1312 N N . GLU A 1 172 ? -0.948 -12.729 11.346 1.00 96.38 172 GLU A N 1
ATOM 1313 C CA . GLU A 1 172 ? 0.043 -13.694 10.865 1.00 96.38 172 GLU A CA 1
ATOM 1314 C C . GLU A 1 172 ? -0.236 -14.026 9.396 1.00 96.38 172 GLU A C 1
ATOM 1316 O O . GLU A 1 172 ? -1.375 -14.352 9.033 1.00 96.38 172 GLU A O 1
ATOM 1321 N N . SER A 1 173 ? 0.794 -13.907 8.558 1.00 96.38 173 SER A N 1
ATOM 1322 C CA . SER A 1 173 ? 0.716 -14.213 7.140 1.00 96.38 173 SER A CA 1
ATOM 1323 C C . SER A 1 173 ? 0.653 -15.721 6.900 1.00 96.38 173 SER A C 1
ATOM 1325 O O . SER A 1 173 ? 1.315 -16.526 7.553 1.00 96.38 173 SER A O 1
ATOM 1327 N N . GLU A 1 174 ? -0.153 -16.123 5.928 1.00 96.69 174 GLU A N 1
ATOM 1328 C CA . GLU A 1 174 ? -0.257 -17.498 5.444 1.00 96.69 174 GLU A CA 1
ATOM 1329 C C . GLU A 1 174 ? 0.321 -17.572 4.029 1.00 96.69 174 GLU A C 1
ATOM 1331 O O . GLU A 1 174 ? 0.515 -16.549 3.382 1.00 96.69 174 GLU A O 1
ATOM 1336 N N . ASN A 1 175 ? 0.607 -18.768 3.505 1.00 93.88 175 ASN A N 1
ATOM 1337 C CA . ASN A 1 175 ? 1.002 -18.939 2.096 1.00 93.88 175 ASN A CA 1
ATOM 1338 C C . ASN A 1 175 ? 2.192 -18.054 1.635 1.00 93.88 175 ASN A C 1
ATOM 1340 O O . ASN A 1 175 ? 2.299 -17.728 0.456 1.00 93.88 175 ASN A O 1
ATOM 1344 N N . GLY A 1 176 ? 3.090 -17.676 2.554 1.00 89.25 176 GLY A N 1
ATOM 1345 C CA . GLY A 1 176 ? 4.228 -16.788 2.274 1.00 89.25 176 GLY A CA 1
ATOM 1346 C C . GLY A 1 176 ? 3.863 -15.306 2.114 1.00 89.25 176 GLY A C 1
ATOM 1347 O O . GLY A 1 176 ? 4.645 -14.557 1.539 1.00 89.25 176 GLY A O 1
ATOM 1348 N N . GLY A 1 177 ? 2.665 -14.897 2.545 1.00 96.12 177 GLY A N 1
ATOM 1349 C CA . GLY A 1 177 ? 2.199 -13.508 2.588 1.00 96.12 177 GLY A CA 1
ATOM 1350 C C . GLY A 1 177 ? 1.812 -12.901 1.240 1.00 96.12 177 GLY A C 1
ATOM 1351 O O . GLY A 1 177 ? 1.073 -11.917 1.208 1.00 96.12 177 GLY A O 1
ATOM 1352 N N . TYR A 1 178 ? 2.243 -13.491 0.125 1.00 97.62 178 TYR A N 1
ATOM 1353 C CA . TYR A 1 178 ? 1.998 -12.972 -1.215 1.00 97.62 178 TYR A CA 1
ATOM 1354 C C . TYR A 1 178 ? 2.006 -14.072 -2.285 1.00 97.62 178 TYR A C 1
ATOM 1356 O O . TYR A 1 178 ? 2.857 -14.961 -2.288 1.00 97.62 178 TYR A O 1
ATOM 1364 N N . MET A 1 179 ? 1.100 -13.957 -3.256 1.00 97.75 179 MET A N 1
ATOM 1365 C CA . MET A 1 179 ? 1.075 -14.736 -4.493 1.00 97.75 179 MET A CA 1
ATOM 1366 C C . MET A 1 179 ? 0.634 -13.858 -5.665 1.00 97.75 179 MET A C 1
ATOM 1368 O O . MET A 1 179 ? -0.151 -12.927 -5.503 1.00 97.75 179 MET A O 1
ATOM 1372 N N . ASN A 1 180 ? 1.067 -14.178 -6.881 1.00 97.62 180 ASN A N 1
ATOM 1373 C CA . ASN A 1 180 ? 0.393 -13.668 -8.075 1.00 97.62 180 ASN A CA 1
ATOM 1374 C C . ASN A 1 180 ? -0.854 -14.515 -8.406 1.00 97.62 180 ASN A C 1
ATOM 1376 O O . ASN A 1 180 ? -0.996 -15.655 -7.956 1.00 97.62 180 ASN A O 1
ATOM 1380 N N . MET A 1 181 ? -1.760 -13.979 -9.227 1.00 97.69 181 MET A N 1
ATOM 1381 C CA . MET A 1 181 ? -3.022 -14.645 -9.578 1.00 97.69 181 MET A CA 1
ATOM 1382 C C . MET A 1 181 ? -2.822 -16.038 -10.205 1.00 97.69 181 MET A C 1
ATOM 1384 O O . MET A 1 181 ? -3.604 -16.955 -9.961 1.00 97.69 181 MET A O 1
ATOM 1388 N N . SER A 1 182 ? -1.751 -16.237 -10.981 1.00 96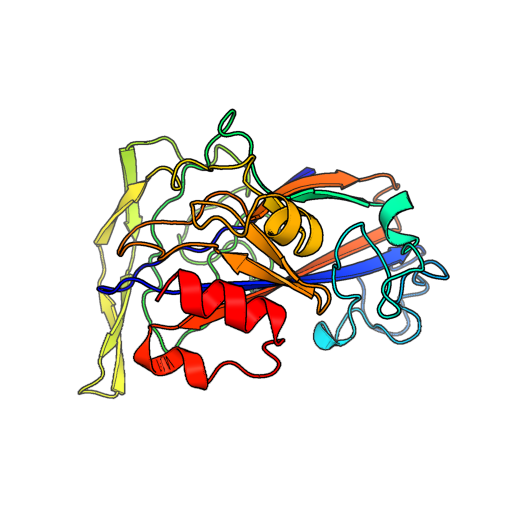.56 182 SER A N 1
ATOM 1389 C CA . SER A 1 182 ? -1.455 -17.541 -11.592 1.00 96.56 182 SER A CA 1
ATOM 1390 C C . SER A 1 182 ? -1.040 -18.595 -10.557 1.00 96.56 182 SER A C 1
ATOM 1392 O O . SER A 1 182 ? -1.490 -19.740 -10.630 1.00 96.56 182 SER A O 1
ATOM 1394 N N . GLN A 1 183 ? -0.243 -18.199 -9.560 1.00 97.81 183 GLN A N 1
ATOM 1395 C CA . GLN A 1 183 ? 0.155 -19.040 -8.432 1.00 97.81 183 GLN A CA 1
ATOM 1396 C C . GLN A 1 183 ? -1.052 -19.382 -7.562 1.00 97.81 183 GLN A C 1
ATOM 1398 O O . GLN A 1 183 ? -1.220 -20.540 -7.193 1.00 97.81 183 GLN A O 1
ATOM 1403 N N . TRP A 1 184 ? -1.927 -18.407 -7.305 1.00 98.31 184 TRP A N 1
ATOM 1404 C CA . TRP A 1 184 ? -3.167 -18.616 -6.561 1.00 98.31 184 TRP A CA 1
ATOM 1405 C C . TRP A 1 184 ? -4.074 -19.661 -7.229 1.00 98.31 184 TRP A C 1
ATOM 1407 O O . TRP A 1 184 ? -4.529 -20.598 -6.574 1.00 98.31 184 TRP A O 1
ATOM 1417 N N . ILE A 1 185 ? -4.269 -19.577 -8.552 1.00 98.12 185 ILE A N 1
ATOM 1418 C CA . ILE A 1 185 ? -5.019 -20.589 -9.317 1.00 98.12 185 ILE A CA 1
ATOM 1419 C C . ILE A 1 185 ? -4.348 -21.964 -9.217 1.00 98.12 185 ILE A C 1
ATOM 1421 O O . ILE A 1 185 ? -5.031 -22.969 -9.013 1.00 98.12 185 ILE A O 1
ATOM 1425 N N . ALA A 1 186 ? -3.021 -22.019 -9.365 1.00 98.12 186 ALA A N 1
ATOM 1426 C CA . ALA A 1 186 ? -2.256 -23.263 -9.300 1.00 98.12 186 ALA A CA 1
ATOM 1427 C C . ALA A 1 186 ? -2.278 -23.909 -7.903 1.00 98.12 186 ALA A C 1
ATOM 1429 O O . ALA A 1 186 ? -2.209 -25.132 -7.799 1.00 98.12 186 ALA A O 1
ATOM 1430 N N . ALA A 1 187 ? -2.418 -23.104 -6.848 1.00 97.81 187 ALA A N 1
ATOM 1431 C CA . ALA A 1 187 ? -2.564 -23.539 -5.461 1.00 97.81 187 ALA A CA 1
ATOM 1432 C C . ALA A 1 187 ? -3.997 -23.988 -5.100 1.00 97.81 187 ALA A C 1
ATOM 1434 O O . ALA A 1 187 ? -4.300 -24.165 -3.925 1.00 97.81 187 ALA A O 1
ATOM 1435 N N . ASP A 1 188 ? -4.870 -24.174 -6.095 1.00 97.38 188 ASP A N 1
ATOM 1436 C CA . ASP A 1 188 ? -6.296 -24.493 -5.936 1.00 97.38 188 ASP A CA 1
ATOM 1437 C C . ASP A 1 188 ? -7.113 -23.391 -5.239 1.00 97.38 188 ASP A C 1
ATOM 1439 O O . ASP A 1 188 ? -8.073 -23.647 -4.513 1.00 97.38 188 ASP A O 1
ATOM 1443 N N . ARG A 1 189 ? -6.761 -22.130 -5.527 1.00 97.81 189 ARG A N 1
ATOM 1444 C CA . ARG A 1 189 ? -7.534 -20.933 -5.163 1.00 97.81 189 ARG A CA 1
ATOM 1445 C C . ARG A 1 189 ? -7.841 -20.820 -3.657 1.00 97.81 189 ARG A C 1
ATOM 1447 O O . ARG A 1 189 ? -9.017 -20.683 -3.290 1.00 97.81 189 ARG A O 1
ATOM 1454 N N . PRO A 1 190 ? -6.825 -20.892 -2.777 1.00 97.88 190 PRO A N 1
ATOM 1455 C CA . PRO A 1 190 ? -7.040 -20.798 -1.340 1.00 97.88 190 PRO A CA 1
ATOM 1456 C C . PRO A 1 190 ? -7.480 -19.387 -0.930 1.00 97.88 190 PRO A C 1
ATOM 1458 O O . PRO A 1 190 ? -7.166 -18.404 -1.597 1.00 97.88 190 PRO A O 1
ATOM 1461 N N . THR A 1 191 ? -8.167 -19.281 0.200 1.00 98.25 191 THR A N 1
ATOM 1462 C CA . THR A 1 191 ? -8.337 -18.024 0.945 1.00 98.25 191 THR A CA 1
ATOM 1463 C C . THR A 1 191 ? -7.429 -18.054 2.166 1.00 98.25 191 THR A C 1
ATOM 1465 O O . THR A 1 191 ? -7.087 -19.137 2.644 1.00 98.25 191 THR A O 1
ATOM 1468 N N . GLY A 1 192 ? -7.055 -16.895 2.693 1.00 97.75 192 GLY A N 1
ATOM 1469 C CA . GLY A 1 192 ? -6.185 -16.817 3.861 1.00 97.75 192 GLY A CA 1
ATOM 1470 C C . GLY A 1 192 ? -5.496 -15.471 4.009 1.00 97.75 192 GLY A C 1
ATOM 1471 O O . GLY A 1 192 ? -5.713 -14.549 3.221 1.00 97.75 192 GLY A O 1
ATOM 1472 N N . ASN A 1 193 ? -4.658 -15.357 5.031 1.00 97.94 193 ASN A N 1
ATOM 1473 C CA . ASN A 1 193 ? -3.974 -14.114 5.373 1.00 97.94 193 ASN A CA 1
ATOM 1474 C C . ASN A 1 193 ? -2.779 -13.842 4.445 1.00 97.94 193 ASN A C 1
ATOM 1476 O O . ASN A 1 193 ? -1.625 -13.932 4.853 1.00 97.94 193 ASN A O 1
ATOM 1480 N N . PHE A 1 194 ? -3.051 -13.541 3.180 1.00 98.25 194 PHE A N 1
ATOM 1481 C CA . PHE A 1 194 ? -2.037 -13.205 2.187 1.00 98.25 194 PHE A CA 1
ATOM 1482 C C . PHE A 1 194 ? -2.601 -12.315 1.084 1.00 98.25 194 PHE A C 1
ATOM 1484 O O . PHE A 1 194 ? -3.813 -12.174 0.911 1.00 98.25 194 PHE A O 1
ATOM 1491 N N . TRP A 1 195 ? -1.696 -11.720 0.319 1.00 98.62 195 TRP A N 1
ATOM 1492 C CA . TRP A 1 195 ? -2.004 -10.844 -0.800 1.00 98.62 195 TRP A CA 1
ATOM 1493 C C . TRP A 1 195 ? -1.997 -11.605 -2.132 1.00 98.62 195 TRP A C 1
ATOM 1495 O O . TRP A 1 195 ? -1.091 -12.394 -2.392 1.00 98.62 195 TRP A O 1
ATOM 1505 N N . VAL A 1 196 ? -2.974 -11.346 -3.005 1.00 98.69 196 VAL A N 1
ATOM 1506 C CA . VAL A 1 196 ? -3.043 -11.888 -4.372 1.00 98.69 196 VAL A CA 1
ATOM 1507 C C . VAL A 1 196 ? -2.937 -10.755 -5.383 1.00 98.69 196 VAL A C 1
ATOM 1509 O O . VAL A 1 196 ? -3.817 -9.902 -5.469 1.00 98.69 196 VAL A O 1
ATOM 1512 N N . HIS A 1 197 ? -1.864 -10.753 -6.168 1.00 98.44 197 HIS A N 1
ATOM 1513 C CA . HIS A 1 197 ? -1.590 -9.737 -7.180 1.00 98.44 197 HIS A CA 1
ATOM 1514 C C . HIS A 1 197 ? -2.177 -10.131 -8.532 1.00 98.44 197 HIS A C 1
ATOM 1516 O O . HIS A 1 197 ? -1.737 -11.098 -9.165 1.00 98.44 197 HIS A O 1
ATOM 1522 N N . ASP A 1 198 ? -3.171 -9.372 -8.975 1.00 97.75 198 ASP A N 1
ATOM 1523 C CA . ASP A 1 198 ? -3.808 -9.554 -10.267 1.00 97.75 198 ASP A CA 1
ATOM 1524 C C . ASP A 1 198 ? -3.036 -8.853 -11.394 1.00 97.75 198 ASP A C 1
ATOM 1526 O O . ASP A 1 198 ? -2.226 -7.947 -11.205 1.00 97.75 198 ASP A O 1
ATOM 1530 N N . THR A 1 199 ? -3.291 -9.308 -12.611 1.00 95.19 199 THR A N 1
ATOM 1531 C CA . THR A 1 199 ? -2.679 -8.835 -13.851 1.00 95.19 199 THR A CA 1
ATOM 1532 C C . THR A 1 199 ? -2.950 -7.364 -14.147 1.00 95.19 199 THR A C 1
ATOM 1534 O O . THR A 1 199 ? -2.164 -6.750 -14.867 1.00 95.19 199 THR A O 1
ATOM 1537 N N . ASP A 1 200 ? -4.021 -6.783 -13.599 1.00 94.19 200 ASP A N 1
ATOM 1538 C CA . ASP A 1 200 ? -4.378 -5.369 -13.742 1.00 94.19 200 ASP A CA 1
ATOM 1539 C C . ASP A 1 200 ? -3.564 -4.429 -12.824 1.00 94.19 200 ASP A C 1
ATOM 1541 O O . ASP A 1 200 ? -3.576 -3.214 -13.047 1.00 94.19 200 ASP A O 1
ATOM 1545 N N . GLY A 1 201 ? -2.804 -4.992 -11.876 1.00 96.56 201 GLY A N 1
ATOM 1546 C CA . GLY A 1 201 ? -1.985 -4.289 -10.886 1.00 96.56 201 GLY A CA 1
ATOM 1547 C C . GLY A 1 201 ? -2.658 -4.094 -9.524 1.00 96.56 201 GLY A C 1
ATOM 1548 O O . GLY A 1 201 ? -2.039 -3.543 -8.615 1.00 96.56 201 GLY A O 1
ATOM 1549 N N . TRP A 1 202 ? -3.913 -4.522 -9.351 1.00 98.19 202 TRP A N 1
ATOM 1550 C CA . TRP A 1 202 ? -4.535 -4.568 -8.030 1.00 98.19 202 TRP A CA 1
ATOM 1551 C C . TRP A 1 202 ? -4.046 -5.779 -7.238 1.00 98.19 202 TRP A C 1
ATOM 1553 O O . TRP A 1 202 ? -3.903 -6.886 -7.760 1.00 98.19 202 TRP A O 1
ATOM 1563 N N . ILE A 1 203 ? -3.826 -5.564 -5.946 1.00 98.56 203 ILE A N 1
ATOM 1564 C CA . ILE A 1 203 ? -3.353 -6.568 -5.004 1.00 98.56 203 ILE A CA 1
ATOM 1565 C C . ILE A 1 203 ? -4.414 -6.733 -3.920 1.00 98.56 203 ILE A C 1
ATOM 1567 O O . ILE A 1 203 ? -4.671 -5.819 -3.138 1.00 98.56 203 ILE A O 1
ATOM 1571 N N . TYR A 1 204 ? -5.064 -7.890 -3.909 1.00 98.56 204 TYR A N 1
ATOM 1572 C CA . TYR A 1 204 ? -6.236 -8.182 -3.091 1.00 98.56 204 TYR A CA 1
ATOM 1573 C C . TYR A 1 204 ? -5.830 -8.920 -1.822 1.00 98.56 204 TYR A C 1
ATOM 1575 O O . TYR A 1 204 ? -5.059 -9.876 -1.882 1.00 98.56 204 TYR A O 1
ATOM 1583 N N . TRP A 1 205 ? -6.368 -8.516 -0.675 1.00 98.56 205 TRP A N 1
ATOM 1584 C CA . TRP A 1 205 ? -6.258 -9.308 0.545 1.00 98.56 205 TRP A CA 1
ATOM 1585 C C . TRP A 1 205 ? -7.175 -10.534 0.430 1.00 98.56 205 TRP A C 1
ATOM 1587 O O . TRP A 1 205 ? -8.379 -10.388 0.224 1.00 98.56 205 TRP A O 1
ATOM 1597 N N . ALA A 1 206 ? -6.621 -11.742 0.535 1.00 98.25 206 ALA A N 1
ATOM 1598 C CA . ALA A 1 206 ? -7.307 -12.996 0.205 1.00 98.25 206 ALA A CA 1
ATOM 1599 C C . ALA A 1 206 ? -8.213 -13.543 1.325 1.00 98.25 206 ALA A C 1
ATOM 1601 O O . ALA A 1 206 ? -8.486 -14.745 1.385 1.00 98.25 206 ALA A O 1
ATOM 1602 N N . ASN A 1 207 ? -8.670 -12.678 2.231 1.00 97.81 207 ASN A N 1
ATOM 1603 C CA . ASN A 1 207 ? -9.532 -13.029 3.354 1.00 97.81 207 ASN A CA 1
ATOM 1604 C C . ASN A 1 207 ? -10.377 -11.822 3.784 1.00 97.81 207 ASN A C 1
ATOM 1606 O O . ASN A 1 207 ? -10.112 -10.682 3.410 1.00 97.81 207 ASN A O 1
ATOM 1610 N N . TRP A 1 208 ? -11.371 -12.048 4.636 1.00 97.38 208 TRP A N 1
ATOM 1611 C CA . TRP A 1 208 ? -11.955 -10.963 5.413 1.00 97.38 208 TRP A CA 1
ATOM 1612 C C . TRP A 1 208 ? -10.903 -10.395 6.358 1.00 97.38 208 TRP A C 1
ATOM 1614 O O . TRP A 1 208 ? -10.321 -11.142 7.141 1.00 97.38 208 TRP A O 1
ATOM 1624 N N . LEU A 1 209 ? -10.695 -9.078 6.345 1.00 97.69 209 LEU A N 1
ATOM 1625 C CA . LEU A 1 209 ? -9.892 -8.405 7.360 1.00 97.69 209 LEU A CA 1
ATOM 1626 C C . LEU A 1 209 ? -10.771 -8.116 8.588 1.00 97.69 209 LEU A C 1
ATOM 1628 O O . LEU A 1 209 ? -11.696 -7.294 8.489 1.00 97.69 209 LEU A O 1
ATOM 1632 N N . PRO A 1 210 ? -10.531 -8.762 9.746 1.00 96.25 210 PRO A N 1
ATOM 1633 C CA . PRO A 1 210 ? -11.375 -8.579 10.919 1.00 96.25 210 PRO A CA 1
ATOM 1634 C C . PRO A 1 210 ? -11.367 -7.142 11.443 1.00 96.25 210 PRO A C 1
ATOM 1636 O O . PRO A 1 210 ? -10.393 -6.402 11.289 1.00 96.25 210 PRO A O 1
ATOM 1639 N N . LYS A 1 211 ? -12.451 -6.747 12.116 1.00 94.56 211 LYS A N 1
ATOM 1640 C CA . LYS A 1 211 ? -12.521 -5.452 12.812 1.00 94.56 211 LYS A CA 1
ATOM 1641 C C . LYS A 1 211 ? -11.345 -5.256 13.778 1.00 94.56 211 LYS A C 1
ATOM 1643 O O . LYS A 1 211 ? -10.982 -6.183 14.500 1.00 94.56 211 LYS A O 1
ATOM 1648 N N . ALA A 1 212 ? -10.830 -4.031 13.850 1.00 92.81 212 ALA A N 1
ATOM 1649 C CA . ALA A 1 212 ? -9.731 -3.625 14.729 1.00 92.81 212 ALA A CA 1
ATOM 1650 C C . ALA A 1 212 ? -8.434 -4.443 14.557 1.00 92.81 212 ALA A C 1
ATOM 1652 O O . ALA A 1 212 ? -7.688 -4.617 15.518 1.00 92.81 212 ALA A O 1
ATOM 1653 N N . THR A 1 213 ? -8.166 -4.934 13.345 1.00 96.50 213 THR A N 1
ATOM 1654 C CA . THR A 1 213 ? -6.919 -5.629 12.987 1.00 96.50 213 THR A CA 1
ATOM 1655 C C . THR A 1 213 ? -6.271 -4.979 11.768 1.00 96.50 213 THR A C 1
ATOM 1657 O O . THR A 1 213 ? -6.867 -4.101 11.140 1.00 96.50 213 THR A O 1
ATOM 1660 N N . ALA A 1 214 ? -5.059 -5.405 11.429 1.00 97.19 214 ALA A N 1
ATOM 1661 C CA . ALA A 1 214 ? -4.372 -5.003 10.210 1.00 97.19 214 ALA A CA 1
ATOM 1662 C C . ALA A 1 214 ? -3.910 -6.232 9.425 1.00 97.19 214 ALA A C 1
ATOM 1664 O O . ALA A 1 214 ? -3.583 -7.253 10.030 1.00 97.19 214 ALA A O 1
ATOM 1665 N N . THR A 1 215 ? -3.880 -6.126 8.097 1.00 97.81 215 THR A N 1
ATOM 1666 C CA . THR A 1 215 ? -3.297 -7.151 7.219 1.00 97.81 215 THR A CA 1
ATOM 1667 C C . THR A 1 215 ? -1.843 -7.408 7.594 1.00 97.81 215 THR A C 1
ATOM 1669 O O . THR A 1 215 ? -1.192 -6.537 8.171 1.00 97.81 215 THR A O 1
ATOM 1672 N N . SER A 1 216 ? -1.301 -8.545 7.167 1.00 96.19 216 SER A N 1
ATOM 1673 C CA . SER A 1 216 ? 0.149 -8.701 7.080 1.00 96.19 216 SER A CA 1
ATOM 1674 C C . SER A 1 216 ? 0.731 -7.689 6.070 1.00 96.19 216 SER A C 1
ATOM 1676 O O . SER A 1 216 ? -0.017 -6.982 5.369 1.00 96.19 216 SER A O 1
ATOM 1678 N N . LEU A 1 217 ? 2.055 -7.566 6.000 1.00 96.12 217 LEU A N 1
ATOM 1679 C CA . LEU A 1 217 ? 2.703 -6.596 5.123 1.00 96.12 217 LEU A CA 1
ATOM 1680 C C . LEU A 1 217 ? 2.412 -6.920 3.656 1.00 96.12 217 LEU A C 1
ATOM 1682 O O . LEU A 1 217 ? 2.607 -8.036 3.186 1.00 96.12 217 LEU A O 1
ATOM 1686 N N . LEU A 1 218 ? 1.947 -5.912 2.922 1.00 96.94 218 LEU A N 1
ATOM 1687 C CA . LEU A 1 218 ? 1.930 -5.929 1.465 1.00 96.94 218 LEU A CA 1
ATOM 1688 C C . LEU A 1 218 ? 3.336 -5.697 0.919 1.00 96.94 218 LEU A C 1
ATOM 1690 O O . LEU A 1 218 ? 3.750 -6.385 -0.004 1.00 96.94 218 LEU A O 1
ATOM 1694 N N . LEU A 1 219 ? 4.041 -4.716 1.478 1.00 95.44 219 LEU A N 1
ATOM 1695 C CA . LEU A 1 219 ? 5.432 -4.399 1.175 1.00 95.44 219 LEU A CA 1
ATOM 1696 C C . LEU A 1 219 ? 6.192 -4.399 2.497 1.00 95.44 219 LEU A C 1
ATOM 1698 O O . LEU A 1 219 ? 5.762 -3.710 3.419 1.00 95.44 219 LEU A O 1
ATOM 1702 N N . ASP A 1 220 ? 7.287 -5.148 2.570 1.00 92.38 220 ASP A N 1
ATOM 1703 C CA . ASP A 1 220 ? 8.193 -5.180 3.727 1.00 92.38 220 ASP A CA 1
ATOM 1704 C C . ASP A 1 220 ? 9.431 -4.304 3.484 1.00 92.38 220 ASP A C 1
ATOM 1706 O O . ASP A 1 220 ? 9.872 -3.513 4.323 1.00 92.38 220 ASP A O 1
ATOM 1710 N N . ALA A 1 221 ? 9.993 -4.379 2.277 1.00 91.69 221 ALA A N 1
ATOM 1711 C CA . ALA A 1 221 ? 11.226 -3.674 1.976 1.00 91.69 221 ALA A CA 1
ATOM 1712 C C . ALA A 1 221 ? 11.381 -3.290 0.507 1.00 91.69 221 ALA A C 1
ATOM 1714 O O . ALA A 1 221 ? 10.791 -3.871 -0.407 1.00 91.69 221 ALA A O 1
ATOM 1715 N N . LEU A 1 222 ? 12.278 -2.324 0.300 1.00 92.19 222 LEU A N 1
ATOM 1716 C CA . LEU A 1 222 ? 12.815 -1.958 -1.002 1.00 92.19 222 LEU A CA 1
ATOM 1717 C C . LEU A 1 222 ? 14.316 -2.235 -1.046 1.00 92.19 222 LEU A C 1
ATOM 1719 O O . LEU A 1 222 ? 15.070 -1.754 -0.187 1.00 92.19 222 LEU A O 1
ATOM 1723 N N . ASP A 1 223 ? 14.760 -2.927 -2.088 1.00 93.12 223 ASP A N 1
ATOM 1724 C CA . ASP A 1 223 ? 16.165 -2.943 -2.495 1.00 93.12 223 ASP A CA 1
ATOM 1725 C C . ASP A 1 223 ? 16.414 -1.782 -3.462 1.00 93.12 223 ASP A C 1
ATOM 1727 O O . ASP A 1 223 ? 15.690 -1.652 -4.440 1.00 93.12 223 ASP A O 1
ATOM 1731 N N . ILE A 1 224 ? 17.400 -0.926 -3.198 1.00 91.81 224 ILE A N 1
ATOM 1732 C CA . ILE A 1 224 ? 17.671 0.276 -4.004 1.00 91.81 224 ILE A CA 1
ATOM 1733 C C . ILE A 1 224 ? 19.067 0.153 -4.612 1.00 91.81 224 ILE A C 1
ATOM 1735 O O . ILE A 1 224 ? 20.050 -0.001 -3.889 1.00 91.81 224 ILE A O 1
ATOM 1739 N N . LYS A 1 225 ? 19.145 0.237 -5.943 1.00 92.19 225 LYS A N 1
ATOM 1740 C CA . LYS A 1 225 ? 20.336 -0.032 -6.764 1.00 92.19 225 LYS A CA 1
ATOM 1741 C C . LYS A 1 225 ? 20.714 1.173 -7.628 1.00 92.19 225 LYS A C 1
ATOM 1743 O O . LYS A 1 225 ? 20.962 1.047 -8.825 1.00 92.19 225 LYS A O 1
ATOM 1748 N N . PHE A 1 226 ? 20.737 2.354 -7.026 1.00 89.19 226 PHE A N 1
ATOM 1749 C CA . PHE A 1 226 ? 21.186 3.590 -7.664 1.00 89.19 226 PHE A CA 1
ATOM 1750 C C . PHE A 1 226 ? 21.807 4.539 -6.643 1.00 89.19 226 PHE A C 1
ATOM 1752 O O . PHE A 1 226 ? 21.594 4.400 -5.438 1.00 89.19 226 PHE A O 1
ATOM 1759 N N . ASP A 1 227 ? 22.567 5.511 -7.144 1.00 83.25 227 ASP A N 1
ATOM 1760 C CA . ASP A 1 227 ? 23.056 6.626 -6.340 1.00 83.25 227 ASP A CA 1
ATOM 1761 C C . ASP A 1 227 ? 21.930 7.635 -6.083 1.00 83.25 227 ASP A C 1
ATOM 1763 O O . ASP A 1 227 ? 21.171 7.984 -6.989 1.00 83.25 227 ASP A O 1
ATOM 1767 N N . THR A 1 228 ? 21.813 8.095 -4.842 1.00 81.00 228 THR A N 1
ATOM 1768 C CA . THR A 1 228 ? 20.733 8.966 -4.373 1.00 81.00 228 THR A CA 1
ATOM 1769 C C . THR A 1 228 ? 20.975 10.449 -4.649 1.00 81.00 228 THR A C 1
ATOM 1771 O O . THR A 1 228 ? 20.063 11.237 -4.431 1.00 81.00 228 THR A O 1
ATOM 1774 N N . GLU A 1 229 ? 22.172 10.859 -5.085 1.00 85.25 229 GLU A N 1
ATOM 1775 C CA . GLU A 1 229 ? 22.491 12.286 -5.276 1.00 85.25 229 GLU A CA 1
ATOM 1776 C C . GLU A 1 229 ? 21.665 12.942 -6.396 1.00 85.25 229 GLU A C 1
ATOM 1778 O O . GLU A 1 229 ? 21.162 14.047 -6.220 1.00 85.25 229 GLU A O 1
ATOM 1783 N N . ASN A 1 230 ? 21.488 12.251 -7.526 1.00 91.25 230 ASN A N 1
ATOM 1784 C CA . ASN A 1 230 ? 20.778 12.755 -8.712 1.00 91.25 230 ASN A CA 1
ATOM 1785 C C . ASN A 1 230 ? 19.682 11.787 -9.174 1.00 91.25 230 ASN A C 1
ATOM 1787 O O . ASN A 1 230 ? 19.452 11.612 -10.370 1.00 91.25 230 ASN A O 1
ATOM 1791 N N . THR A 1 231 ? 19.038 11.111 -8.227 1.00 94.12 231 THR A N 1
ATOM 1792 C CA . THR A 1 231 ? 17.967 10.160 -8.523 1.00 94.12 231 THR A CA 1
ATOM 1793 C C . THR A 1 231 ? 16.801 10.406 -7.592 1.00 94.12 231 THR A C 1
ATOM 1795 O O . THR A 1 231 ? 16.970 10.465 -6.374 1.00 94.12 231 THR A O 1
ATOM 1798 N N . TYR A 1 232 ? 15.605 10.482 -8.161 1.00 93.94 232 TYR A N 1
ATOM 1799 C CA . TYR A 1 232 ? 14.372 10.506 -7.397 1.00 93.94 232 TYR A CA 1
ATOM 1800 C C . TYR A 1 232 ? 13.592 9.232 -7.651 1.00 93.94 232 TYR A C 1
ATOM 1802 O O . TYR A 1 232 ? 13.336 8.878 -8.799 1.00 93.94 232 TYR A O 1
ATOM 1810 N N . TYR A 1 233 ? 13.170 8.591 -6.566 1.00 94.62 233 TYR A N 1
ATOM 1811 C CA . TYR A 1 233 ? 12.233 7.482 -6.599 1.00 94.62 233 TYR A CA 1
ATOM 1812 C C . TYR A 1 233 ? 11.033 7.788 -5.708 1.00 94.62 233 TYR A C 1
ATOM 1814 O O . TYR A 1 233 ? 11.189 8.152 -4.538 1.00 94.62 233 TYR A O 1
ATOM 1822 N N . GLY A 1 234 ? 9.843 7.588 -6.262 1.00 93.88 234 GLY A N 1
ATOM 1823 C CA . GLY A 1 234 ? 8.574 7.682 -5.564 1.00 93.88 234 GLY A CA 1
ATOM 1824 C C . GLY A 1 234 ? 7.786 6.388 -5.705 1.00 93.88 234 GLY A C 1
ATOM 1825 O O . GLY A 1 234 ? 7.751 5.783 -6.775 1.00 93.88 234 GLY A O 1
ATOM 1826 N N . MET A 1 235 ? 7.118 5.997 -4.623 1.00 94.88 235 MET A N 1
ATOM 1827 C CA . MET A 1 235 ? 6.066 4.989 -4.647 1.00 94.88 235 MET A CA 1
ATOM 1828 C C . MET A 1 235 ? 4.779 5.626 -4.138 1.00 94.88 235 MET A C 1
ATOM 1830 O O . MET A 1 235 ? 4.777 6.292 -3.101 1.00 94.88 235 MET A O 1
ATOM 1834 N N . HIS A 1 236 ? 3.702 5.416 -4.877 1.00 95.25 236 HIS A N 1
ATOM 1835 C CA . HIS A 1 236 ? 2.356 5.820 -4.527 1.00 95.25 236 HIS A CA 1
ATOM 1836 C C . HIS A 1 236 ? 1.528 4.564 -4.259 1.00 95.25 236 HIS A C 1
ATOM 1838 O O . HIS A 1 236 ? 1.576 3.604 -5.025 1.00 95.25 236 HIS A O 1
ATOM 1844 N N . ALA A 1 237 ? 0.804 4.570 -3.145 1.00 94.75 237 ALA A N 1
ATOM 1845 C CA . ALA A 1 237 ? -0.089 3.494 -2.759 1.00 94.75 237 ALA A CA 1
ATOM 1846 C C . ALA A 1 237 ? -1.508 4.047 -2.689 1.00 94.75 237 ALA A C 1
ATOM 1848 O O . ALA A 1 237 ? -1.767 5.018 -1.981 1.00 94.75 237 ALA A O 1
ATOM 1849 N N . GLU A 1 238 ? -2.415 3.404 -3.405 1.00 93.81 238 GLU A N 1
ATOM 1850 C CA . GLU A 1 238 ? -3.846 3.672 -3.343 1.00 93.81 238 GLU A CA 1
ATOM 1851 C C . GLU A 1 238 ? -4.566 2.417 -2.860 1.00 93.81 238 GLU A C 1
ATOM 1853 O O . GLU A 1 238 ? -4.186 1.297 -3.202 1.00 93.81 238 GLU A O 1
ATOM 1858 N N . ALA A 1 239 ? -5.598 2.601 -2.045 1.00 94.56 239 ALA A N 1
ATOM 1859 C CA . ALA A 1 239 ? -6.354 1.501 -1.476 1.00 94.56 239 ALA A CA 1
ATOM 1860 C C . ALA A 1 239 ? -7.847 1.706 -1.699 1.00 94.56 239 ALA A C 1
ATOM 1862 O O . ALA A 1 239 ? -8.359 2.821 -1.609 1.00 94.56 239 ALA A O 1
ATOM 1863 N N . GLU A 1 240 ? -8.545 0.599 -1.913 1.00 95.31 240 GLU A N 1
ATOM 1864 C CA . GLU A 1 240 ? -9.994 0.539 -1.853 1.00 95.31 240 GLU A CA 1
ATOM 1865 C C . GLU A 1 240 ? -10.406 -0.491 -0.809 1.00 95.31 240 GLU A C 1
ATOM 1867 O O . GLU A 1 240 ? -9.907 -1.619 -0.772 1.00 95.31 240 GLU A O 1
ATOM 1872 N N . LEU A 1 241 ? -11.323 -0.072 0.056 1.00 94.56 241 LEU A N 1
ATOM 1873 C CA . LEU A 1 241 ? -11.830 -0.848 1.176 1.00 94.56 241 LEU A CA 1
ATOM 1874 C C . LEU A 1 241 ? -13.346 -0.933 1.037 1.00 94.56 241 LEU A C 1
ATOM 1876 O O . LEU A 1 241 ? -13.984 0.064 0.701 1.00 94.56 241 LEU A O 1
ATOM 1880 N N . ALA A 1 242 ? -13.924 -2.100 1.295 1.00 93.75 242 ALA A N 1
ATOM 1881 C CA . ALA A 1 242 ? -15.368 -2.289 1.203 1.00 93.75 242 ALA A CA 1
ATOM 1882 C C . ALA A 1 242 ? -15.866 -3.274 2.258 1.00 93.75 242 ALA A C 1
ATOM 1884 O O . ALA A 1 242 ? -15.178 -4.233 2.608 1.00 93.75 242 ALA A O 1
ATOM 1885 N N . THR A 1 243 ? -17.085 -3.069 2.751 1.00 92.31 243 THR A N 1
ATOM 1886 C CA . THR A 1 243 ? -17.854 -4.177 3.326 1.00 92.31 243 THR A CA 1
ATOM 1887 C C . THR A 1 243 ? -18.476 -4.995 2.192 1.00 92.31 243 THR A C 1
ATOM 1889 O O . THR A 1 243 ? -18.389 -4.617 1.024 1.00 92.31 243 THR A O 1
ATOM 1892 N N . VAL A 1 244 ? -19.116 -6.124 2.512 1.00 87.50 244 VAL A N 1
ATOM 1893 C CA . VAL A 1 244 ? -19.734 -6.981 1.481 1.00 87.50 244 VAL A CA 1
ATOM 1894 C C . VAL A 1 244 ? -20.780 -6.219 0.666 1.00 87.50 244 VAL A C 1
ATOM 1896 O O . VAL A 1 244 ? -20.892 -6.419 -0.536 1.00 87.50 244 VAL A O 1
ATOM 1899 N N . GLU A 1 245 ? -21.520 -5.316 1.311 1.00 88.81 245 GLU A N 1
ATOM 1900 C CA . GLU A 1 245 ? -22.593 -4.551 0.677 1.00 88.81 245 GLU A CA 1
ATOM 1901 C C . GLU A 1 245 ? -22.074 -3.479 -0.290 1.00 88.81 245 GLU A C 1
ATOM 1903 O O . GLU A 1 245 ? -22.800 -3.077 -1.195 1.00 88.81 245 GLU A O 1
ATOM 1908 N N . ASP A 1 246 ? -20.826 -3.041 -0.112 1.00 91.88 246 ASP A N 1
ATOM 1909 C CA . ASP A 1 246 ? -20.207 -1.977 -0.902 1.00 91.88 246 ASP A CA 1
ATOM 1910 C C . ASP A 1 246 ? -19.258 -2.515 -1.985 1.00 91.88 246 ASP A C 1
ATOM 1912 O O . ASP A 1 246 ? -18.692 -1.730 -2.747 1.00 91.88 246 ASP A O 1
ATOM 1916 N N . LEU A 1 247 ? -19.085 -3.839 -2.079 1.00 90.19 247 LEU A N 1
ATOM 1917 C CA . LEU A 1 247 ? -18.149 -4.469 -3.014 1.00 90.19 247 LEU A CA 1
ATOM 1918 C C . LEU A 1 247 ? -18.489 -4.168 -4.481 1.00 90.19 247 LEU A C 1
ATOM 1920 O O . LEU A 1 247 ? -17.590 -3.971 -5.297 1.00 90.19 247 LEU A O 1
ATOM 1924 N N . ASP A 1 248 ? -19.778 -4.064 -4.810 1.00 90.69 248 ASP A N 1
ATOM 1925 C CA . ASP A 1 248 ? -20.244 -3.743 -6.165 1.00 90.69 248 ASP A CA 1
ATOM 1926 C C . ASP A 1 248 ? -19.840 -2.330 -6.629 1.00 90.69 248 ASP A C 1
ATOM 1928 O O . ASP A 1 248 ? -19.896 -2.034 -7.825 1.00 90.69 248 ASP A O 1
ATOM 1932 N N . ASN A 1 249 ? -19.392 -1.462 -5.713 1.00 93.06 249 ASN A N 1
ATOM 1933 C CA . ASN A 1 249 ? -18.864 -0.141 -6.053 1.00 93.06 249 ASN A CA 1
ATOM 1934 C C . ASN A 1 249 ? -17.428 -0.199 -6.599 1.00 93.06 249 ASN A C 1
ATOM 1936 O O . ASN A 1 249 ? -16.972 0.776 -7.201 1.00 93.06 249 ASN A O 1
ATOM 1940 N N . TRP A 1 250 ? -16.702 -1.308 -6.409 1.00 94.56 250 TRP A N 1
ATOM 1941 C CA . TRP A 1 250 ? -15.360 -1.463 -6.964 1.00 94.56 250 TRP A CA 1
ATOM 1942 C C . TRP A 1 250 ? -15.416 -1.560 -8.487 1.00 94.56 250 TRP A C 1
ATOM 1944 O O . TRP A 1 250 ? -16.019 -2.459 -9.080 1.00 94.56 250 TRP A O 1
ATOM 1954 N N . VAL A 1 251 ? -14.723 -0.635 -9.144 1.00 94.12 251 VAL A N 1
ATOM 1955 C CA . VAL A 1 251 ? -14.626 -0.586 -10.604 1.00 94.12 251 VAL A CA 1
ATOM 1956 C C . VAL A 1 251 ? -13.382 -1.319 -11.098 1.00 94.12 251 VAL A C 1
ATOM 1958 O O . VAL A 1 251 ? -12.382 -1.443 -10.396 1.00 94.12 251 VAL A O 1
ATOM 1961 N N . GLY A 1 252 ? -13.427 -1.830 -12.328 1.00 94.38 252 GLY A N 1
ATOM 1962 C CA . GLY A 1 252 ? -12.262 -2.474 -12.948 1.00 94.38 252 GLY A CA 1
ATOM 1963 C C . GLY A 1 252 ? -11.870 -3.834 -12.360 1.00 94.38 252 GLY A C 1
ATOM 1964 O O . GLY A 1 252 ? -10.816 -4.340 -12.711 1.00 94.38 252 GLY A O 1
ATOM 1965 N N . VAL A 1 253 ? -12.699 -4.447 -11.507 1.00 96.50 253 VAL A N 1
ATOM 1966 C CA . VAL A 1 253 ? -12.450 -5.799 -10.975 1.00 96.50 253 VAL A CA 1
ATOM 1967 C C . VAL A 1 253 ? -12.487 -6.827 -12.113 1.00 96.50 253 VAL A C 1
ATOM 1969 O O . VAL A 1 253 ? -13.532 -7.009 -12.757 1.00 96.50 253 VAL A O 1
ATOM 1972 N N . THR A 1 254 ? -11.362 -7.507 -12.355 1.00 96.81 254 THR A N 1
ATOM 1973 C CA . THR A 1 254 ? -11.247 -8.554 -13.382 1.00 96.81 254 THR A CA 1
ATOM 1974 C C . THR A 1 254 ? -12.103 -9.780 -13.048 1.00 96.81 254 THR A C 1
ATOM 1976 O O . THR A 1 254 ? -12.547 -9.969 -11.917 1.00 96.81 254 THR A O 1
ATOM 1979 N N . SER A 1 255 ? -12.322 -10.669 -14.021 1.00 96.94 255 SER A N 1
ATOM 1980 C CA . SER A 1 255 ? -13.035 -11.928 -13.770 1.00 96.94 255 SER A CA 1
ATOM 1981 C C . SER A 1 255 ? -12.310 -12.851 -12.784 1.00 96.94 255 SER A C 1
ATOM 1983 O O . SER A 1 255 ? -12.971 -13.589 -12.064 1.00 96.94 255 SER A O 1
ATOM 1985 N N . LEU A 1 256 ? -10.972 -12.821 -12.745 1.00 96.88 256 LEU A N 1
ATOM 1986 C CA . LEU A 1 256 ? -10.188 -13.641 -11.813 1.00 96.88 256 LEU A CA 1
ATOM 1987 C C . LEU A 1 256 ? -10.233 -13.064 -10.398 1.00 96.88 256 LEU A C 1
ATOM 1989 O O . LEU A 1 256 ? -10.425 -13.808 -9.442 1.00 96.88 256 LEU A O 1
ATOM 1993 N N . ALA A 1 257 ? -10.145 -11.739 -10.267 1.00 97.19 257 ALA A N 1
ATOM 1994 C CA . ALA A 1 257 ? -10.361 -11.077 -8.988 1.00 97.19 257 ALA A CA 1
ATOM 1995 C C . ALA A 1 257 ? -11.788 -11.303 -8.461 1.00 97.19 257 ALA A C 1
ATOM 1997 O O . ALA A 1 257 ? -11.964 -11.492 -7.262 1.00 97.19 257 ALA A O 1
ATOM 1998 N N . ARG A 1 258 ? -12.808 -11.359 -9.332 1.00 96.81 258 ARG A N 1
ATOM 1999 C CA . ARG A 1 258 ? -14.173 -11.740 -8.923 1.00 96.81 258 ARG A CA 1
ATOM 2000 C C . ARG A 1 258 ? -14.245 -13.164 -8.364 1.00 96.81 258 ARG A C 1
ATOM 2002 O O . ARG A 1 258 ? -14.841 -13.327 -7.310 1.00 96.81 258 ARG A O 1
ATOM 2009 N N . ASP A 1 259 ? -13.596 -14.152 -8.994 1.00 97.50 259 ASP A N 1
ATOM 2010 C CA . ASP A 1 259 ? -13.499 -15.531 -8.455 1.00 97.50 259 ASP A CA 1
ATOM 2011 C C . ASP A 1 259 ? -12.850 -15.537 -7.060 1.00 97.50 259 ASP A C 1
ATOM 2013 O O . ASP A 1 259 ? -13.346 -16.189 -6.145 1.00 97.50 259 ASP A O 1
ATOM 2017 N N . LEU A 1 260 ? -11.782 -14.756 -6.851 1.00 97.75 260 LEU A N 1
ATOM 2018 C CA . LEU A 1 260 ? -11.181 -14.602 -5.522 1.00 97.75 260 LEU A CA 1
ATOM 2019 C C . LEU A 1 260 ? -12.172 -14.012 -4.508 1.00 97.75 260 LEU A C 1
ATOM 2021 O O . LEU A 1 260 ? -12.323 -14.552 -3.415 1.00 97.75 260 LEU A O 1
ATOM 2025 N N . LEU A 1 261 ? -12.850 -12.920 -4.858 1.00 96.75 261 LEU A N 1
ATOM 2026 C CA . LEU A 1 261 ? -13.776 -12.238 -3.953 1.00 96.75 261 LEU A CA 1
ATOM 2027 C C . LEU A 1 261 ? -14.979 -13.122 -3.593 1.00 96.75 261 LEU A C 1
ATOM 2029 O O . LEU A 1 261 ? -15.307 -13.231 -2.416 1.00 96.75 261 LEU A O 1
ATOM 2033 N N . GLU A 1 262 ? -15.559 -13.827 -4.568 1.00 95.75 262 GLU A N 1
ATOM 2034 C CA . GLU A 1 262 ? -16.662 -14.785 -4.373 1.00 95.75 262 GLU A CA 1
ATOM 2035 C C . GLU A 1 262 ? -16.289 -15.962 -3.461 1.00 95.75 262 GLU A C 1
ATOM 2037 O O . GLU A 1 262 ? -17.165 -16.605 -2.891 1.00 95.75 262 GLU A O 1
ATOM 2042 N N . ARG A 1 263 ? -14.996 -16.269 -3.309 1.00 96.31 263 ARG A N 1
ATOM 2043 C CA . ARG A 1 263 ? -14.520 -17.303 -2.376 1.00 96.31 263 ARG A CA 1
ATOM 2044 C C . ARG A 1 263 ? -14.379 -16.802 -0.948 1.00 96.31 263 ARG A C 1
ATOM 2046 O O . ARG A 1 263 ? -14.415 -17.613 -0.024 1.00 96.31 263 ARG A O 1
ATOM 2053 N N . ILE A 1 264 ? -14.177 -15.499 -0.770 1.00 95.50 264 ILE A N 1
ATOM 2054 C CA . ILE A 1 264 ? -14.060 -14.867 0.546 1.00 95.50 264 ILE A CA 1
ATOM 2055 C C . ILE A 1 264 ? -15.455 -14.613 1.142 1.00 95.50 264 ILE A C 1
ATOM 2057 O O . ILE A 1 264 ? -15.636 -14.747 2.355 1.00 95.50 264 ILE A O 1
ATOM 2061 N N . THR A 1 265 ? -16.420 -14.210 0.306 1.00 86.31 265 THR A N 1
ATOM 2062 C CA . THR A 1 265 ? -17.787 -13.807 0.697 1.00 86.31 265 THR A CA 1
ATOM 2063 C C . THR A 1 265 ? -18.778 -14.962 0.706 1.00 86.31 265 THR A C 1
ATOM 2065 O O . THR A 1 265 ? -19.506 -15.093 1.715 1.00 86.31 265 THR A O 1
#

Secondary structure (DSSP, 8-state):
-EEEE--EE-SSS-BEEEEEEEEEEEESTTTT--STT---BPPTTSS-TT--SS-GGGSEEP-GGGB-TTSSSBPGGGGTEEEEES--SSS--EEPPPSEE-TT-------TTPEETTTTEES-SSSS-----TTSS-TT-EEEEEEEEEETTTTEEEEEEEEEEE-EEPPPP-TTSEEEHHHHHHTT---SSSEEE-TTSEEEESS-B-TTEEPPPSEEEEEE-S-STTEEEEEEEEEEEE-GGGGGG--S--HHHHHHHHHH-

Sequence (265 aa):
MNKDIYVENYSSRNILARVRLSEYLEIGEGAGTEGPLNQASPPSDAGLDSATLSDKSSWAIVRPDGNLSDGTTPSTLRNYVGLYLGDDNSRPKIFMPTFNRNNQNQESNTTGQGLELLTGTFNTNLGIAMPGTHDQWTLGQTHTSTLRSWNEVSNTEVLTPNVTHTAQETVESENGGYMNMSQWIAADRPTGNFWVHDTDGWIYWANWLPKATATSLLLDALDIKFDTENTYYGMHAEAELATVEDLDNWVGVTSLARDLLERIT

Radius of gyration: 18.95 Å; chains: 1; bounding box: 49×48×47 Å